Protein AF-A0A967WBL1-F1 (afdb_monomer_lite)

Structure (mmCIF, N/CA/C/O backbone):
data_AF-A0A967WBL1-F1
#
_entry.id   AF-A0A967WBL1-F1
#
loop_
_atom_site.group_PDB
_atom_site.id
_atom_site.type_symbol
_atom_site.label_atom_id
_atom_site.label_alt_id
_atom_site.label_comp_id
_atom_site.label_asym_id
_atom_site.label_entity_id
_atom_site.label_seq_id
_atom_site.pdbx_PDB_ins_code
_atom_site.Cartn_x
_atom_site.Cartn_y
_atom_site.Cartn_z
_atom_site.occupancy
_atom_site.B_iso_or_equiv
_atom_site.auth_seq_id
_atom_site.auth_comp_id
_atom_site.auth_asym_id
_atom_site.auth_atom_id
_atom_site.pdbx_PDB_model_num
ATOM 1 N N . MET A 1 1 ? -13.838 -14.033 3.715 1.00 62.50 1 MET A N 1
ATOM 2 C CA . MET A 1 1 ? -13.826 -12.716 3.030 1.00 62.50 1 MET A CA 1
ATOM 3 C C . MET A 1 1 ? -12.931 -11.755 3.806 1.00 62.50 1 MET A C 1
ATOM 5 O O . MET A 1 1 ? -12.600 -12.078 4.943 1.00 62.50 1 MET A O 1
ATOM 9 N N . LEU A 1 2 ? -12.534 -10.604 3.242 1.00 69.69 2 LEU A N 1
ATOM 10 C CA . LEU A 1 2 ? -11.590 -9.670 3.883 1.00 69.69 2 LEU A CA 1
ATOM 11 C C . LEU A 1 2 ? -12.010 -9.281 5.312 1.00 69.69 2 LEU A C 1
ATOM 13 O O . LEU A 1 2 ? -11.191 -9.324 6.222 1.00 69.69 2 LEU A O 1
ATOM 17 N N . ARG A 1 3 ? -13.308 -9.051 5.544 1.00 72.69 3 ARG A N 1
ATOM 18 C CA . ARG A 1 3 ? -13.910 -8.873 6.881 1.00 72.69 3 ARG A CA 1
ATOM 19 C C . ARG A 1 3 ? -13.539 -9.973 7.881 1.00 72.69 3 ARG A C 1
ATOM 21 O O . ARG A 1 3 ? -13.248 -9.704 9.043 1.00 72.69 3 ARG A O 1
ATOM 28 N N . ASP A 1 4 ? -13.624 -11.228 7.457 1.00 75.75 4 ASP A N 1
ATOM 29 C CA . ASP A 1 4 ? -13.518 -12.369 8.368 1.00 75.75 4 ASP A CA 1
ATOM 30 C C . ASP A 1 4 ? -12.067 -12.613 8.790 1.00 75.75 4 ASP A C 1
ATOM 32 O O . ASP A 1 4 ? -11.828 -13.199 9.845 1.00 75.75 4 ASP A O 1
ATOM 36 N N . HIS A 1 5 ? -11.110 -12.124 8.000 1.00 81.69 5 HIS A N 1
ATOM 37 C CA . HIS A 1 5 ? -9.698 -12.455 8.131 1.00 81.69 5 HIS A CA 1
ATOM 38 C C . HIS A 1 5 ? -8.805 -11.250 8.443 1.00 81.69 5 HIS A C 1
ATOM 40 O O . HIS A 1 5 ? -7.801 -11.415 9.131 1.00 81.69 5 HIS A O 1
ATOM 46 N N . LEU A 1 6 ? -9.161 -10.033 8.033 1.00 85.12 6 LEU A N 1
ATOM 47 C CA . LEU A 1 6 ? -8.369 -8.841 8.328 1.00 85.12 6 LEU A CA 1
ATOM 48 C C . LEU A 1 6 ? -8.616 -8.385 9.770 1.00 85.12 6 LEU A C 1
ATOM 50 O O . LEU A 1 6 ? -9.758 -8.163 10.174 1.00 85.12 6 LEU A O 1
ATOM 54 N N . LYS A 1 7 ? -7.551 -8.258 10.566 1.00 87.62 7 LYS A N 1
ATOM 55 C CA . LYS A 1 7 ? -7.618 -7.872 11.981 1.00 87.62 7 LYS A CA 1
ATOM 56 C C . LYS A 1 7 ? -6.861 -6.570 12.212 1.00 87.62 7 LYS A C 1
ATOM 58 O O . LYS A 1 7 ? -5.639 -6.521 12.100 1.00 87.62 7 LYS A O 1
ATOM 63 N N . TYR A 1 8 ? -7.596 -5.537 12.600 1.00 85.88 8 TYR A N 1
ATOM 64 C CA . TYR A 1 8 ? -7.074 -4.278 13.123 1.00 85.88 8 TYR A CA 1
ATOM 65 C C . TYR A 1 8 ? -8.211 -3.563 13.879 1.00 85.88 8 TYR A C 1
ATOM 67 O O . TYR A 1 8 ? -9.365 -3.688 13.458 1.00 85.88 8 TYR A O 1
ATOM 75 N N . PRO A 1 9 ? -7.958 -2.888 15.015 1.00 79.88 9 PRO A N 1
ATOM 76 C CA . PRO A 1 9 ? -8.979 -2.040 15.633 1.00 79.88 9 PRO A CA 1
ATOM 77 C C . PRO A 1 9 ? -9.296 -0.844 14.719 1.00 79.88 9 PRO A C 1
ATOM 79 O O . PRO A 1 9 ? -8.390 -0.326 14.089 1.00 79.88 9 PRO A O 1
ATOM 82 N N . ASN A 1 10 ? -10.554 -0.392 14.674 1.00 78.31 10 ASN A N 1
ATOM 83 C CA . ASN A 1 10 ? -10.964 0.845 13.981 1.00 78.31 10 ASN A CA 1
ATOM 84 C C . ASN A 1 10 ? -10.660 0.876 12.463 1.00 78.31 10 ASN A C 1
ATOM 86 O O . ASN A 1 10 ? -10.029 1.781 11.927 1.00 78.31 10 ASN A O 1
ATOM 90 N N . LEU A 1 11 ? -11.123 -0.145 11.740 1.00 79.38 11 LEU A N 1
ATOM 91 C CA . LEU A 1 11 ? -11.058 -0.162 10.277 1.00 79.38 11 LEU A CA 1
ATOM 92 C C . LEU A 1 11 ? -12.111 0.767 9.660 1.00 79.38 11 LEU A C 1
ATOM 94 O O . LEU A 1 11 ? -13.301 0.620 9.947 1.00 79.38 11 LEU A O 1
ATOM 98 N N . HIS A 1 12 ? -11.680 1.638 8.747 1.00 79.12 12 HIS A N 1
ATOM 99 C CA . HIS A 1 12 ? -12.557 2.458 7.911 1.00 79.12 12 HIS A CA 1
ATOM 100 C C . HIS A 1 12 ? -12.456 1.967 6.470 1.00 79.12 12 HIS A C 1
ATOM 102 O O . HIS A 1 12 ? -11.373 1.872 5.911 1.00 79.12 12 HIS A O 1
ATOM 108 N N . TYR A 1 13 ? -13.567 1.645 5.826 1.00 78.50 13 TYR A N 1
ATOM 109 C CA . TYR A 1 13 ? -13.525 1.078 4.478 1.00 78.50 13 TYR A CA 1
ATOM 110 C C . TYR A 1 13 ? -13.780 2.166 3.440 1.00 78.50 13 TYR A C 1
ATOM 112 O O . TYR A 1 13 ? -14.683 2.986 3.595 1.00 78.50 13 TYR A O 1
ATOM 120 N N . HIS A 1 14 ? -12.993 2.171 2.369 1.00 78.69 14 HIS A N 1
ATOM 121 C CA . HIS A 1 14 ? -13.195 3.076 1.245 1.00 78.69 14 HIS A CA 1
ATOM 122 C C . HIS A 1 14 ? -13.135 2.287 -0.048 1.00 78.69 14 HIS A C 1
ATOM 124 O O . HIS A 1 14 ? -12.097 1.712 -0.348 1.00 78.69 14 HIS A O 1
ATOM 130 N N . VAL A 1 15 ? -14.216 2.285 -0.820 1.00 76.31 15 VAL A N 1
ATOM 131 C CA . VAL A 1 15 ? -14.292 1.587 -2.103 1.00 76.31 15 VAL A CA 1
ATOM 132 C C . VAL A 1 15 ? -14.392 2.617 -3.223 1.00 76.31 15 VAL A C 1
ATOM 134 O O . VAL A 1 15 ? -15.338 3.405 -3.269 1.00 76.31 15 VAL A O 1
ATOM 137 N N . ALA A 1 16 ? -13.409 2.599 -4.122 1.00 75.06 16 ALA A N 1
ATOM 138 C CA . ALA A 1 16 ? -13.415 3.365 -5.362 1.00 75.06 16 ALA A CA 1
ATOM 139 C C . ALA A 1 16 ? -13.634 2.402 -6.538 1.00 75.06 16 ALA A C 1
ATOM 141 O O . ALA A 1 16 ? -12.885 1.438 -6.692 1.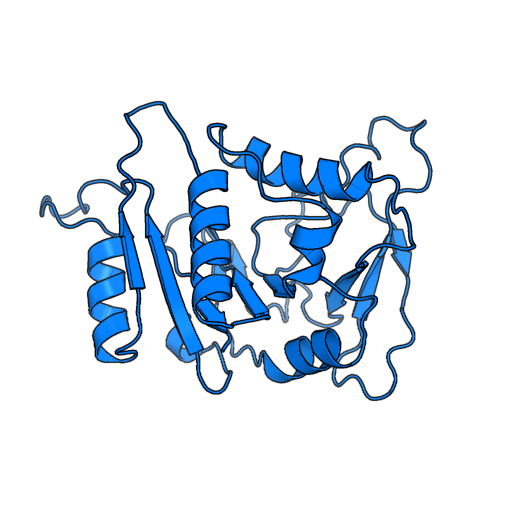00 75.06 16 ALA A O 1
ATOM 142 N N . ASP A 1 17 ? -14.676 2.647 -7.329 1.00 74.19 17 ASP A N 1
ATOM 143 C CA . ASP A 1 17 ? -15.134 1.760 -8.404 1.00 74.19 17 ASP A CA 1
ATOM 144 C C . ASP A 1 17 ? -15.100 2.488 -9.751 1.00 74.19 17 ASP A C 1
ATOM 146 O O . ASP A 1 17 ? -15.718 3.543 -9.894 1.00 74.19 17 ASP A O 1
ATOM 150 N N . ASP A 1 18 ? -14.396 1.913 -10.734 1.00 68.44 18 ASP A N 1
ATOM 151 C CA . ASP A 1 18 ? -14.196 2.492 -12.076 1.00 68.44 18 ASP A CA 1
ATOM 152 C C . ASP A 1 18 ? -15.359 2.218 -13.048 1.00 68.44 18 ASP A C 1
ATOM 154 O O . ASP A 1 18 ? -15.199 2.282 -14.268 1.00 68.44 18 ASP A O 1
ATOM 158 N N . GLY A 1 19 ? -16.527 1.852 -12.516 1.00 61.16 19 GLY A N 1
ATOM 159 C CA . GLY A 1 19 ? -17.694 1.462 -13.300 1.00 61.16 19 GLY A CA 1
ATOM 160 C C . GLY A 1 19 ? -17.667 -0.016 -13.685 1.00 61.16 19 GLY A C 1
ATOM 161 O O . GLY A 1 19 ? -17.756 -0.350 -14.866 1.00 61.16 19 GLY A O 1
ATOM 162 N N . SER A 1 20 ? -17.589 -0.901 -12.687 1.00 60.47 20 SER A N 1
ATOM 163 C CA . SER A 1 20 ? -17.518 -2.373 -12.804 1.00 60.47 20 SER A CA 1
ATOM 164 C C . SER A 1 20 ? -18.686 -3.094 -13.527 1.00 60.47 20 SER A C 1
ATOM 166 O O . SER A 1 20 ? -18.747 -4.319 -13.512 1.00 60.47 20 SER A O 1
ATOM 168 N N . GLY A 1 21 ? -19.554 -2.378 -14.250 1.00 57.03 21 GLY A N 1
ATOM 169 C CA . GLY A 1 21 ? -20.591 -2.933 -15.131 1.00 57.03 21 GLY A CA 1
ATOM 170 C C . GLY A 1 21 ? -21.785 -3.587 -14.420 1.00 57.03 21 GLY A C 1
ATOM 171 O O . GLY A 1 21 ? -21.838 -3.660 -13.192 1.00 57.03 21 GLY A O 1
ATOM 172 N N . GLU A 1 22 ? -22.771 -4.032 -15.214 1.00 52.97 22 GLU A N 1
ATOM 173 C CA . GLU A 1 22 ? -23.937 -4.796 -14.733 1.00 52.97 22 GLU A CA 1
ATOM 174 C C . GLU A 1 22 ? -23.503 -6.160 -14.173 1.00 52.97 22 GLU A C 1
ATOM 176 O O . GLU A 1 22 ? -22.606 -6.808 -14.715 1.00 52.97 22 GLU A O 1
ATOM 181 N N . THR A 1 23 ? -24.162 -6.625 -13.112 1.00 55.78 23 THR A N 1
ATOM 182 C CA . THR A 1 23 ? -23.995 -7.993 -12.611 1.00 55.78 23 THR A CA 1
ATOM 183 C C . THR A 1 23 ? -24.487 -9.028 -13.628 1.00 55.78 23 THR A C 1
ATOM 185 O O . THR A 1 23 ? -25.386 -8.764 -14.427 1.00 55.78 23 THR A O 1
ATOM 188 N N . ASP A 1 24 ? -23.953 -10.254 -13.547 1.00 51.84 24 ASP A N 1
ATOM 189 C CA . ASP A 1 24 ? -24.329 -11.397 -14.405 1.00 51.84 24 ASP A CA 1
ATOM 190 C C . ASP A 1 24 ? -25.843 -11.717 -14.411 1.00 51.84 24 ASP A C 1
ATOM 192 O O . ASP A 1 24 ? -26.330 -12.441 -15.281 1.00 51.84 24 ASP A O 1
ATOM 196 N N . ASP A 1 25 ? -26.602 -11.201 -13.439 1.00 56.50 25 ASP A N 1
ATOM 197 C CA . ASP A 1 25 ? -28.050 -11.383 -13.309 1.00 56.50 25 ASP A CA 1
ATOM 198 C C . ASP A 1 25 ? -28.893 -10.315 -14.036 1.00 56.50 25 ASP A C 1
ATOM 200 O O . ASP A 1 25 ? -30.124 -10.344 -13.953 1.00 56.50 25 ASP A O 1
ATOM 204 N N . GLY A 1 26 ? -28.259 -9.384 -14.759 1.00 49.09 26 GLY A N 1
ATOM 205 C CA . GLY A 1 26 ? -28.940 -8.316 -15.495 1.00 49.09 26 GLY A CA 1
ATOM 206 C C . GLY A 1 26 ? -29.641 -7.298 -14.595 1.00 49.09 26 GLY A C 1
ATOM 207 O O . GLY A 1 26 ? -30.438 -6.487 -15.077 1.00 49.09 26 GLY A O 1
ATOM 208 N N . THR A 1 27 ? -29.386 -7.329 -13.283 1.00 49.16 27 THR A N 1
ATOM 209 C CA . THR A 1 27 ? -29.729 -6.206 -12.421 1.00 49.16 27 THR A CA 1
ATOM 210 C C . THR A 1 27 ? -28.657 -5.142 -12.612 1.00 49.16 27 THR A C 1
ATOM 212 O O . THR A 1 27 ? -27.464 -5.419 -12.610 1.00 49.16 27 THR A O 1
ATOM 215 N N . ASN A 1 28 ? -29.075 -3.899 -12.833 1.00 47.28 28 ASN A N 1
ATOM 216 C CA . ASN A 1 28 ? -28.169 -2.766 -13.021 1.00 47.28 28 ASN A CA 1
ATOM 217 C C . ASN A 1 28 ? -27.586 -2.336 -11.658 1.00 47.28 28 ASN A C 1
ATOM 219 O O . ASN A 1 28 ? -27.789 -1.217 -11.187 1.00 47.28 28 ASN A O 1
ATOM 223 N N . ARG A 1 29 ? -26.998 -3.302 -10.947 1.00 49.72 29 ARG A N 1
ATOM 224 C CA . ARG A 1 29 ? -26.333 -3.155 -9.664 1.00 49.72 29 ARG A CA 1
ATOM 225 C C . ARG A 1 29 ? -24.852 -3.349 -9.927 1.00 49.72 29 ARG A C 1
ATOM 227 O O . ARG A 1 29 ? -24.424 -4.437 -10.282 1.00 49.72 29 ARG A O 1
ATOM 234 N N . TRP A 1 30 ? -24.080 -2.288 -9.758 1.00 60.75 30 TRP A N 1
ATOM 235 C CA . TRP A 1 30 ? -22.627 -2.337 -9.840 1.00 60.75 30 TRP A CA 1
ATOM 236 C C . TRP A 1 30 ? -22.117 -3.393 -8.857 1.00 60.75 30 TRP A C 1
ATOM 238 O O . TRP A 1 30 ? -22.453 -3.334 -7.672 1.00 60.75 30 TRP A O 1
ATOM 248 N N . HIS A 1 31 ? -21.353 -4.380 -9.329 1.00 61.91 31 HIS A N 1
ATOM 249 C CA . HIS A 1 31 ? -20.854 -5.482 -8.501 1.00 61.91 31 HIS A CA 1
ATOM 250 C C . HIS A 1 31 ? -20.167 -4.971 -7.219 1.00 61.91 31 HIS A C 1
ATOM 252 O O . HIS A 1 31 ? -20.461 -5.438 -6.117 1.00 61.91 31 HIS A O 1
ATOM 258 N N . CYS A 1 32 ? -19.349 -3.922 -7.345 1.00 67.19 32 CYS A N 1
ATOM 259 C CA . CYS A 1 32 ? -18.731 -3.229 -6.215 1.00 67.19 32 CYS A CA 1
ATOM 260 C C . CYS A 1 32 ? -19.748 -2.516 -5.305 1.00 67.19 32 CYS A C 1
ATOM 262 O O . CYS A 1 32 ? -19.566 -2.496 -4.092 1.00 67.19 32 CYS A O 1
ATOM 264 N N . GLY A 1 33 ? -20.834 -1.966 -5.854 1.00 65.00 33 GLY A N 1
ATOM 265 C CA . GLY A 1 33 ? -21.910 -1.329 -5.088 1.00 65.00 33 GLY A CA 1
ATOM 266 C C . GLY A 1 33 ? -22.689 -2.311 -4.205 1.00 65.00 33 GLY A C 1
ATOM 267 O O . GLY A 1 33 ? -22.947 -2.013 -3.042 1.00 65.00 33 GLY A O 1
ATOM 268 N N . VAL A 1 34 ? -22.991 -3.515 -4.707 1.00 63.50 34 VAL A N 1
ATOM 269 C CA . VAL A 1 34 ? -23.624 -4.583 -3.902 1.00 63.50 34 VAL A CA 1
ATOM 270 C C . VAL A 1 34 ? -22.709 -5.010 -2.757 1.00 63.50 34 VAL A C 1
ATOM 272 O O . VAL A 1 34 ? -23.149 -5.114 -1.613 1.00 63.50 34 VAL A O 1
ATOM 275 N N . LEU A 1 35 ? -21.420 -5.200 -3.046 1.00 65.94 35 LEU A N 1
ATOM 276 C CA . LEU A 1 35 ? -20.422 -5.547 -2.035 1.00 65.94 35 LEU A CA 1
ATOM 277 C C . LEU A 1 35 ? -20.289 -4.454 -0.970 1.00 65.94 35 LEU A C 1
ATOM 279 O O . LEU A 1 35 ? -20.210 -4.751 0.219 1.00 65.94 35 LEU A O 1
ATOM 283 N N . VAL A 1 36 ? -20.323 -3.184 -1.371 1.00 72.75 36 VAL A N 1
ATOM 284 C CA . VAL A 1 36 ? -20.326 -2.044 -0.447 1.00 72.75 36 VAL A CA 1
ATOM 285 C C . VAL A 1 36 ? -21.540 -2.068 0.470 1.00 72.75 36 VAL A C 1
ATOM 287 O O . VAL A 1 36 ? -21.373 -1.883 1.673 1.00 72.75 36 VAL A O 1
ATOM 290 N N . GLU A 1 37 ? -22.744 -2.304 -0.058 1.00 72.69 37 GLU A N 1
ATOM 291 C CA . GLU A 1 37 ? -23.962 -2.399 0.756 1.00 72.69 37 GLU A CA 1
ATOM 292 C C . GLU A 1 37 ? -23.864 -3.533 1.782 1.00 72.69 37 GLU A C 1
ATOM 294 O O . GLU A 1 37 ? -24.242 -3.356 2.942 1.00 72.69 37 GLU A O 1
ATOM 299 N N . GLU A 1 38 ? -23.310 -4.681 1.389 1.00 71.06 38 GLU A N 1
ATOM 300 C CA . GLU A 1 38 ? -23.070 -5.803 2.297 1.00 71.06 38 GLU A CA 1
ATOM 301 C C . GLU A 1 38 ? -22.041 -5.460 3.380 1.00 71.06 38 GLU A C 1
ATOM 303 O O . GLU A 1 38 ? -22.259 -5.776 4.549 1.00 71.06 38 GLU A O 1
ATOM 308 N N . ILE A 1 39 ? -20.943 -4.780 3.036 1.00 71.75 39 ILE A N 1
ATOM 309 C CA . ILE A 1 39 ? -19.920 -4.358 4.006 1.00 71.75 39 ILE A CA 1
ATOM 310 C C . ILE A 1 39 ? -20.489 -3.290 4.951 1.00 71.75 39 ILE A C 1
ATOM 312 O O . ILE A 1 39 ? -20.249 -3.356 6.159 1.00 71.75 39 ILE A O 1
ATOM 316 N N . ALA A 1 40 ? -21.294 -2.354 4.441 1.00 76.56 40 ALA A N 1
ATOM 317 C CA . ALA A 1 40 ? -21.900 -1.271 5.215 1.00 76.56 40 ALA A CA 1
ATOM 318 C C . ALA A 1 40 ? -22.828 -1.772 6.336 1.00 76.56 40 ALA A C 1
ATOM 320 O O . ALA A 1 40 ? -22.969 -1.101 7.359 1.00 76.56 40 ALA A O 1
ATOM 321 N N . GLN A 1 41 ? -23.403 -2.976 6.206 1.00 75.94 41 GLN A N 1
ATOM 322 C CA . GLN A 1 41 ? -24.172 -3.618 7.287 1.00 75.94 41 GLN A CA 1
ATOM 323 C C . GLN A 1 41 ? -23.328 -3.906 8.538 1.00 75.94 41 GLN A C 1
ATOM 325 O O . GLN A 1 41 ? -23.870 -3.994 9.640 1.00 75.94 41 GLN A O 1
ATOM 330 N N . PHE A 1 42 ? -22.014 -4.067 8.378 1.00 71.06 42 PHE A N 1
ATOM 331 C CA . PHE A 1 42 ? -21.083 -4.419 9.454 1.00 71.06 42 PHE A CA 1
ATOM 332 C C . PHE A 1 42 ? -20.131 -3.274 9.804 1.00 71.06 42 PHE A C 1
ATOM 334 O O . PHE A 1 42 ? -19.650 -3.203 10.934 1.00 71.06 42 PHE A O 1
ATOM 341 N N . TYR A 1 43 ? -19.889 -2.374 8.852 1.00 72.38 43 TYR A N 1
ATOM 342 C CA . TYR A 1 43 ? -18.996 -1.233 8.983 1.00 72.38 43 TYR A CA 1
ATOM 343 C C . TYR A 1 43 ? -19.743 0.036 8.562 1.00 72.38 43 TYR A C 1
ATOM 345 O O . TYR A 1 43 ? -19.735 0.391 7.384 1.00 72.38 43 TYR A O 1
ATOM 353 N N . PRO A 1 44 ? -20.389 0.745 9.503 1.00 66.12 44 PRO A N 1
ATOM 354 C CA . PRO A 1 44 ? -21.211 1.914 9.180 1.00 66.12 44 PRO A CA 1
ATOM 355 C C . PRO A 1 44 ? -20.415 3.080 8.569 1.00 66.12 44 PRO A C 1
ATOM 357 O O . PRO A 1 44 ? -21.010 4.026 8.065 1.00 66.12 44 PRO A O 1
ATOM 360 N N . GLU A 1 45 ? -19.084 3.011 8.595 1.00 71.12 45 GLU A N 1
ATOM 361 C CA . GLU A 1 45 ? -18.172 4.029 8.071 1.00 71.12 45 GLU A CA 1
ATOM 362 C C . GLU A 1 45 ? -17.595 3.686 6.687 1.00 71.12 45 GLU A C 1
ATOM 364 O O . GLU A 1 45 ? -16.591 4.261 6.266 1.00 71.12 45 GLU A O 1
ATOM 369 N N . VAL A 1 46 ? -18.207 2.742 5.963 1.00 74.81 46 VAL A N 1
ATOM 370 C CA . VAL A 1 46 ? -17.847 2.487 4.562 1.00 74.81 46 VAL A CA 1
ATOM 371 C C . VAL A 1 46 ? -18.175 3.716 3.721 1.00 74.81 46 VAL A C 1
ATOM 373 O O . VAL A 1 46 ? -19.312 4.185 3.684 1.00 74.81 46 VAL A O 1
ATOM 376 N N . THR A 1 47 ? -17.181 4.206 2.991 1.00 75.38 47 THR A N 1
ATOM 377 C CA . THR A 1 47 ? -17.344 5.241 1.970 1.00 75.38 47 THR A CA 1
ATOM 378 C C . THR A 1 47 ? -17.235 4.616 0.585 1.00 75.38 47 THR A C 1
ATOM 380 O O . THR A 1 47 ? -16.338 3.817 0.326 1.00 75.38 47 THR A O 1
ATOM 383 N N . TYR A 1 48 ? -18.157 4.968 -0.311 1.00 76.62 48 TYR A N 1
ATOM 384 C CA . TYR A 1 48 ? -18.163 4.505 -1.697 1.00 76.62 48 TYR A CA 1
ATOM 385 C C . TYR A 1 48 ? -18.113 5.683 -2.654 1.00 76.62 48 TYR A C 1
ATOM 387 O O . TYR A 1 48 ? -18.843 6.663 -2.492 1.00 76.62 48 TYR A O 1
ATOM 395 N N . HIS A 1 49 ? -17.250 5.571 -3.657 1.00 71.81 49 HIS A N 1
ATOM 396 C CA . HIS A 1 49 ? -17.134 6.540 -4.730 1.00 71.81 49 HIS A CA 1
ATOM 397 C C . HIS A 1 49 ? -17.121 5.830 -6.077 1.00 71.81 49 HIS A C 1
ATOM 399 O O . HIS A 1 49 ? -16.131 5.210 -6.458 1.00 71.81 49 HIS A O 1
ATOM 405 N N . GLU A 1 50 ? -18.201 6.009 -6.825 1.00 71.19 50 GLU A N 1
ATOM 406 C CA . GLU A 1 50 ? -18.270 5.628 -8.229 1.00 71.19 50 GLU A CA 1
ATOM 407 C C . GLU A 1 50 ? -17.536 6.668 -9.088 1.00 71.19 50 GLU A C 1
ATOM 409 O O . GLU A 1 50 ? -17.702 7.885 -8.911 1.00 71.19 50 GLU A O 1
ATOM 414 N N . MET A 1 51 ? -16.707 6.195 -10.013 1.00 69.75 51 MET A N 1
ATOM 415 C CA . MET A 1 51 ? -16.066 6.997 -11.047 1.00 69.75 51 MET A CA 1
ATOM 416 C C . MET A 1 51 ? -16.347 6.340 -12.396 1.00 69.75 51 MET A C 1
ATOM 418 O O . MET A 1 51 ? -15.629 5.431 -12.793 1.00 69.75 51 MET A O 1
ATOM 422 N N . PRO A 1 52 ? -17.405 6.760 -13.109 1.00 66.62 52 PRO A N 1
ATOM 423 C CA . PRO A 1 52 ? -17.732 6.159 -14.389 1.00 66.62 52 PRO A CA 1
ATOM 424 C C . PRO A 1 52 ? -16.654 6.524 -15.413 1.00 66.62 52 PRO A C 1
ATOM 426 O O . PRO A 1 52 ? -16.653 7.624 -15.978 1.00 66.62 52 PRO A O 1
ATOM 429 N N . THR A 1 53 ? -15.736 5.595 -15.663 1.00 67.44 53 THR A N 1
ATOM 430 C CA . THR A 1 53 ? -14.741 5.736 -16.719 1.00 67.44 53 THR A CA 1
ATOM 431 C C . THR A 1 53 ? -15.357 5.306 -18.052 1.00 67.44 53 THR A C 1
ATOM 433 O O . THR A 1 53 ? -15.937 4.224 -18.157 1.00 67.44 53 THR A O 1
ATOM 436 N N . PRO A 1 54 ? -15.293 6.149 -19.105 1.00 71.38 54 PRO A N 1
ATOM 437 C CA . PRO A 1 54 ? -15.860 5.799 -20.401 1.00 71.38 54 PRO A CA 1
ATOM 438 C C . PRO A 1 54 ? -15.278 4.487 -20.949 1.00 71.38 54 PRO A C 1
ATOM 440 O O . PRO A 1 54 ? -14.078 4.255 -20.785 1.00 71.38 54 PRO A O 1
ATOM 443 N N . PRO A 1 55 ? -16.062 3.681 -21.691 1.00 67.56 55 PRO A N 1
ATOM 444 C CA . PRO A 1 55 ? -15.559 2.459 -22.308 1.00 67.56 55 PRO A CA 1
ATOM 445 C C . PRO A 1 55 ? -14.260 2.692 -23.095 1.00 67.56 55 PRO A C 1
ATOM 447 O O . PRO A 1 55 ? -14.175 3.605 -23.921 1.00 67.56 55 PRO A O 1
ATOM 450 N N . GLY A 1 56 ? -13.243 1.867 -22.834 1.00 67.25 56 GLY A N 1
ATOM 451 C CA . GLY A 1 56 ? -11.922 1.972 -23.467 1.00 67.25 56 GLY A CA 1
ATOM 452 C C . GLY A 1 56 ? -10.980 3.011 -22.844 1.00 67.25 56 GLY A C 1
ATOM 453 O O . GLY A 1 56 ? -9.893 3.235 -23.379 1.00 67.25 56 GLY A O 1
ATOM 454 N N . ARG A 1 57 ? -11.372 3.643 -21.734 1.00 72.12 57 ARG A N 1
ATOM 455 C CA . ARG A 1 57 ? -10.481 4.404 -20.850 1.00 72.12 57 ARG A CA 1
ATOM 456 C C . ARG A 1 57 ? -10.244 3.621 -19.558 1.00 72.12 57 ARG A C 1
ATOM 458 O O . ARG A 1 57 ? -10.981 2.690 -19.260 1.00 72.12 57 ARG A O 1
ATOM 465 N N . PHE A 1 58 ? -9.200 4.000 -18.829 1.00 76.31 58 PHE A N 1
ATOM 466 C CA . PHE A 1 58 ? -8.806 3.386 -17.564 1.00 76.31 58 PHE A CA 1
ATOM 467 C C . PHE A 1 58 ? -8.339 4.488 -16.614 1.00 76.31 58 PHE A C 1
ATOM 469 O O . PHE A 1 58 ? -7.610 5.382 -17.058 1.00 76.31 58 PHE A O 1
ATOM 476 N N . ASP A 1 59 ? -8.726 4.425 -15.339 1.00 82.81 59 ASP A N 1
ATOM 477 C CA . ASP A 1 59 ? -8.203 5.342 -14.320 1.00 82.81 59 ASP A CA 1
ATOM 478 C C . ASP A 1 59 ? -7.953 4.670 -12.960 1.00 82.81 59 ASP A C 1
ATOM 480 O O . ASP A 1 59 ? -8.248 5.195 -11.886 1.00 82.81 59 ASP A O 1
ATOM 484 N N . THR A 1 60 ? -7.339 3.486 -12.996 1.00 82.62 60 THR A N 1
ATOM 485 C CA . THR A 1 60 ? -6.914 2.748 -11.798 1.00 82.62 60 THR A CA 1
ATOM 486 C C . THR A 1 60 ? -6.081 3.600 -10.840 1.00 82.62 60 THR A C 1
ATOM 488 O O . THR A 1 60 ? -6.336 3.601 -9.636 1.00 82.62 60 THR A O 1
ATOM 491 N N . GLY A 1 61 ? -5.100 4.345 -11.359 1.00 87.38 61 GLY A N 1
ATOM 492 C CA . GLY A 1 61 ? -4.280 5.227 -10.531 1.00 87.38 61 GLY A CA 1
ATOM 493 C C . GLY A 1 61 ? -5.104 6.328 -9.865 1.00 87.38 61 GLY A C 1
ATOM 494 O O . GLY A 1 61 ? -4.926 6.574 -8.673 1.00 87.38 61 GLY A O 1
ATOM 495 N N . GLY A 1 62 ? -6.056 6.934 -10.586 1.00 88.00 62 GLY A N 1
ATOM 496 C CA . GLY A 1 62 ? -6.984 7.918 -10.029 1.00 88.00 62 GLY A CA 1
ATOM 497 C C . GLY A 1 62 ? -7.857 7.341 -8.915 1.00 88.00 62 GLY A C 1
ATOM 498 O O . GLY A 1 62 ? -7.999 7.976 -7.866 1.00 88.00 62 GLY A O 1
ATOM 499 N N . ASN A 1 63 ? -8.365 6.116 -9.085 1.00 83.12 63 ASN A N 1
ATOM 500 C CA . ASN A 1 63 ? -9.130 5.400 -8.057 1.00 83.12 63 ASN A CA 1
ATOM 501 C C . ASN A 1 63 ? -8.318 5.183 -6.775 1.00 83.12 63 ASN A C 1
ATOM 503 O O . ASN A 1 63 ? -8.762 5.567 -5.689 1.00 83.12 63 ASN A O 1
ATOM 507 N N . ILE A 1 64 ? -7.102 4.647 -6.899 1.00 86.50 64 ILE A N 1
ATOM 508 C CA . ILE A 1 64 ? -6.214 4.408 -5.752 1.00 86.50 64 ILE A CA 1
ATOM 509 C C . ILE A 1 64 ? -5.864 5.732 -5.062 1.00 86.50 64 ILE A C 1
ATOM 511 O O . ILE A 1 64 ? -6.004 5.866 -3.846 1.00 86.50 64 ILE A O 1
ATOM 515 N N . ASN A 1 65 ? -5.479 6.754 -5.831 1.00 90.50 65 ASN A N 1
ATOM 516 C CA . ASN A 1 65 ? -5.132 8.066 -5.288 1.00 90.50 65 ASN A CA 1
ATOM 517 C C . ASN A 1 65 ? -6.302 8.723 -4.556 1.00 90.50 65 ASN A C 1
ATOM 519 O O . ASN A 1 65 ? -6.099 9.410 -3.556 1.00 90.50 65 ASN A O 1
ATOM 523 N N . LYS A 1 66 ? -7.533 8.540 -5.040 1.00 86.44 66 LYS A N 1
ATOM 524 C CA . LYS A 1 66 ? -8.733 9.057 -4.381 1.00 86.44 66 LYS A CA 1
ATOM 525 C C . LYS A 1 66 ? -8.977 8.365 -3.045 1.00 86.44 66 LYS A C 1
ATOM 527 O O . LYS A 1 66 ? -9.244 9.066 -2.072 1.00 86.44 66 LYS A O 1
ATOM 532 N N . ALA A 1 67 ? -8.799 7.045 -2.977 1.00 83.25 67 ALA A N 1
ATOM 533 C CA . ALA A 1 67 ? -8.882 6.299 -1.724 1.00 83.25 67 ALA A CA 1
ATOM 534 C C . ALA A 1 67 ? -7.831 6.768 -0.707 1.00 83.25 67 ALA A C 1
ATOM 536 O O . ALA A 1 67 ? -8.161 7.034 0.449 1.00 83.25 67 ALA A O 1
ATOM 537 N N . ILE A 1 68 ? -6.587 6.974 -1.151 1.00 88.44 68 ILE A N 1
ATOM 538 C CA . ILE A 1 68 ? -5.508 7.508 -0.307 1.00 88.44 68 ILE A CA 1
ATOM 539 C C . ILE A 1 68 ? -5.861 8.912 0.201 1.00 88.44 68 ILE A C 1
ATOM 541 O O . ILE A 1 68 ? -5.783 9.176 1.400 1.00 88.44 68 ILE A O 1
ATOM 545 N N . ARG A 1 69 ? -6.295 9.814 -0.689 1.00 89.44 69 ARG A N 1
ATOM 546 C CA . ARG A 1 69 ? -6.689 11.187 -0.323 1.00 89.44 69 ARG A CA 1
ATOM 547 C C . ARG A 1 69 ? -7.880 11.198 0.640 1.00 89.44 69 ARG A C 1
ATOM 549 O O . ARG A 1 69 ? -7.916 12.033 1.538 1.00 89.44 69 ARG A O 1
ATOM 556 N N . ALA A 1 70 ? -8.836 10.284 0.478 1.00 83.56 70 ALA A N 1
ATOM 557 C CA . ALA A 1 70 ? -9.972 10.144 1.384 1.00 83.56 70 ALA A CA 1
ATOM 558 C C . ALA A 1 70 ? -9.529 9.672 2.778 1.00 83.56 70 ALA A C 1
ATOM 560 O O . ALA A 1 70 ? -9.936 10.265 3.775 1.00 83.56 70 ALA A O 1
ATOM 561 N N . ALA A 1 71 ? -8.640 8.675 2.855 1.00 83.06 71 ALA A N 1
ATOM 562 C CA . ALA A 1 71 ? -8.048 8.240 4.119 1.00 83.06 71 ALA A CA 1
ATOM 563 C C . ALA A 1 71 ? -7.314 9.401 4.819 1.00 83.06 71 ALA A C 1
ATOM 565 O O . ALA A 1 71 ? -7.567 9.687 5.988 1.00 83.06 71 ALA A O 1
ATOM 566 N N . GLN A 1 72 ? -6.485 10.143 4.079 1.00 88.12 72 GLN A N 1
ATOM 567 C CA . GLN A 1 72 ? -5.773 11.318 4.594 1.00 88.12 72 GLN A CA 1
ATOM 568 C C . GLN A 1 72 ? -6.721 12.415 5.094 1.00 88.12 72 GLN A C 1
ATOM 570 O O . GLN A 1 72 ? -6.492 12.993 6.155 1.00 88.12 72 GLN A O 1
ATOM 575 N N . ALA A 1 73 ? -7.800 12.700 4.359 1.00 86.50 73 ALA A N 1
ATOM 576 C CA . ALA A 1 73 ? -8.799 13.693 4.756 1.00 86.50 73 ALA A CA 1
ATOM 577 C C . ALA A 1 73 ? -9.524 13.316 6.060 1.00 86.50 73 ALA A C 1
ATOM 579 O O . ALA A 1 73 ? -9.931 14.203 6.809 1.00 86.50 73 ALA A O 1
ATOM 580 N N . ASN A 1 74 ? -9.622 12.018 6.357 1.00 82.00 74 ASN A N 1
ATOM 581 C CA . ASN A 1 74 ? -10.145 11.489 7.618 1.00 82.00 74 ASN A CA 1
ATOM 582 C C . ASN A 1 74 ? -9.087 11.420 8.736 1.00 82.00 74 ASN A C 1
ATOM 584 O O . ASN A 1 74 ? -9.356 10.879 9.804 1.00 82.00 74 ASN A O 1
ATOM 588 N N . GLY A 1 75 ? -7.883 11.959 8.517 1.00 86.62 75 GLY A N 1
ATOM 589 C CA . GLY A 1 75 ? -6.801 11.963 9.504 1.00 86.62 75 GLY A CA 1
ATOM 590 C C . GLY A 1 75 ? -6.055 10.633 9.631 1.00 86.62 75 GLY A C 1
ATOM 591 O O . GLY A 1 75 ? -5.271 10.469 10.564 1.00 86.62 75 GLY A O 1
ATOM 592 N N . CYS A 1 76 ? -6.269 9.690 8.709 1.00 88.81 76 CYS A N 1
ATOM 593 C CA . CYS A 1 76 ? -5.554 8.419 8.695 1.00 88.81 76 CYS A CA 1
ATOM 594 C C . CYS A 1 76 ? -4.143 8.613 8.121 1.00 88.81 76 CYS A C 1
ATOM 596 O O . CYS A 1 76 ? -3.974 9.100 7.001 1.00 88.81 76 CYS A O 1
ATOM 598 N N . ASN A 1 77 ? -3.126 8.167 8.861 1.00 92.62 77 ASN A N 1
ATOM 599 C CA . ASN A 1 77 ? -1.741 8.120 8.375 1.00 92.62 77 ASN A CA 1
ATOM 600 C C . ASN A 1 77 ? -1.390 6.784 7.712 1.00 92.62 77 ASN A C 1
ATOM 602 O O . ASN A 1 77 ? -0.345 6.677 7.070 1.00 92.62 77 ASN A O 1
ATOM 606 N N . HIS A 1 78 ? -2.264 5.787 7.851 1.00 93.38 78 HIS A N 1
ATOM 607 C CA . HIS A 1 78 ? -2.078 4.435 7.354 1.00 93.38 78 HIS A CA 1
ATOM 608 C C . HIS A 1 78 ? -3.225 4.046 6.430 1.00 93.38 78 HIS A C 1
ATOM 610 O O . HIS A 1 78 ? -4.383 4.398 6.646 1.00 93.38 78 HIS A O 1
ATOM 616 N N . TYR A 1 79 ? -2.913 3.283 5.397 1.00 91.12 79 TYR A N 1
ATOM 617 C CA . TYR A 1 79 ? -3.918 2.698 4.522 1.00 91.12 79 TYR A CA 1
ATOM 618 C C . TYR A 1 79 ? -3.451 1.319 4.092 1.00 91.12 79 TYR A C 1
ATOM 620 O O . TYR A 1 79 ? -2.255 1.071 3.908 1.00 91.12 79 TYR A O 1
ATOM 628 N N . PHE A 1 80 ? -4.416 0.419 3.973 1.00 90.50 80 PHE A N 1
ATOM 629 C CA . PHE A 1 80 ? -4.218 -0.906 3.437 1.00 90.50 80 PHE A CA 1
ATOM 630 C C . PHE A 1 80 ? -4.918 -0.975 2.073 1.00 90.50 80 PHE A C 1
ATOM 632 O O . PHE A 1 80 ? -6.107 -0.684 1.929 1.00 90.50 80 PHE A O 1
ATOM 639 N N . LEU A 1 81 ? -4.158 -1.321 1.043 1.00 87.19 81 LEU A N 1
ATOM 640 C CA . LEU A 1 81 ? -4.709 -1.551 -0.281 1.00 87.19 81 LEU A CA 1
ATOM 641 C C . LEU A 1 81 ? -4.834 -3.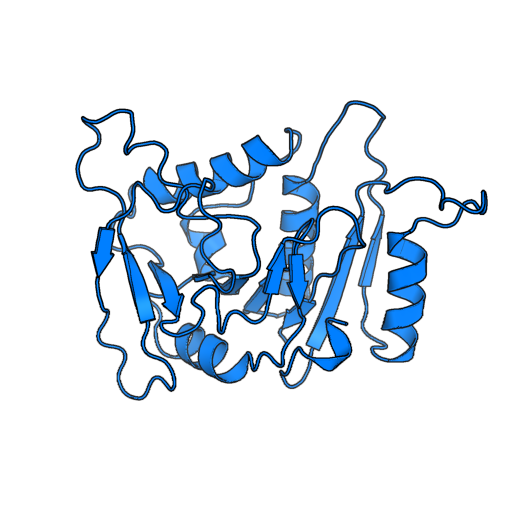056 -0.481 1.00 87.19 81 LEU A C 1
ATOM 643 O O . LEU A 1 81 ? -3.862 -3.781 -0.285 1.00 87.19 81 LEU A O 1
ATOM 647 N N . ASP A 1 82 ? -6.014 -3.496 -0.893 1.00 79.12 82 ASP A N 1
ATOM 648 C CA . ASP A 1 82 ? -6.223 -4.786 -1.536 1.00 79.12 82 ASP A CA 1
ATOM 649 C C . ASP A 1 82 ? -6.759 -4.462 -2.931 1.00 79.12 82 ASP A C 1
ATOM 651 O O . ASP A 1 82 ? -7.662 -3.647 -3.086 1.00 79.12 82 ASP A O 1
ATOM 655 N N . PHE A 1 83 ? -6.076 -4.946 -3.957 1.00 73.94 83 PHE A N 1
ATOM 656 C CA . PHE A 1 83 ? -6.329 -4.581 -5.348 1.00 73.94 83 PHE A CA 1
ATOM 657 C C . PHE A 1 83 ? -6.497 -5.861 -6.157 1.00 73.94 83 PHE A C 1
ATOM 659 O O . PHE A 1 83 ? -6.043 -6.917 -5.730 1.00 73.94 83 PHE A O 1
ATOM 666 N N . ASP A 1 84 ? -7.166 -5.721 -7.296 1.00 63.44 84 ASP A N 1
ATOM 667 C CA . ASP A 1 84 ? -7.635 -6.739 -8.238 1.00 63.44 84 ASP A CA 1
ATOM 668 C C . ASP A 1 84 ? -6.982 -8.140 -8.187 1.00 63.44 84 ASP A C 1
ATOM 670 O O . ASP A 1 84 ? -5.764 -8.284 -8.104 1.00 63.44 84 ASP A O 1
ATOM 674 N N . ASP A 1 85 ? -7.820 -9.175 -8.294 1.00 66.12 85 ASP A N 1
ATOM 675 C CA . ASP A 1 85 ? -7.467 -10.599 -8.289 1.00 66.12 85 ASP A CA 1
ATOM 676 C C . ASP A 1 85 ? -6.710 -11.111 -7.049 1.00 66.12 85 ASP A C 1
ATOM 678 O O . ASP A 1 85 ? -6.163 -12.209 -7.079 1.00 66.12 85 ASP A O 1
ATOM 682 N N . TRP A 1 86 ? -6.709 -10.400 -5.918 1.00 71.88 86 TRP A N 1
ATOM 683 C CA . TRP A 1 86 ? -6.228 -10.936 -4.638 1.00 71.88 86 TRP A CA 1
ATOM 684 C C . TRP A 1 86 ? -7.377 -11.132 -3.659 1.00 71.88 86 TRP A C 1
ATOM 686 O O . TRP A 1 86 ? -8.282 -10.311 -3.544 1.00 71.88 86 TRP A O 1
ATOM 696 N N . ALA A 1 87 ? -7.351 -12.245 -2.930 1.00 75.31 87 ALA A N 1
ATOM 697 C CA . ALA A 1 87 ? -8.300 -12.460 -1.849 1.00 75.31 87 ALA A CA 1
ATOM 698 C C . ALA A 1 87 ? -7.612 -12.980 -0.597 1.00 75.31 87 ALA A C 1
ATOM 700 O O . ALA A 1 87 ? -6.773 -13.879 -0.638 1.00 75.31 87 ALA A O 1
ATOM 701 N N . LEU A 1 88 ? -8.011 -12.404 0.534 1.00 78.19 88 LEU A N 1
ATOM 702 C CA . LEU A 1 88 ? -7.553 -12.784 1.859 1.00 78.19 88 LEU A CA 1
ATOM 703 C C . LEU A 1 88 ? -8.270 -14.066 2.326 1.00 78.19 88 LEU A C 1
ATOM 705 O O . LEU A 1 88 ? -9.461 -14.038 2.653 1.00 78.19 88 LEU A O 1
ATOM 709 N N . PHE A 1 89 ? -7.541 -15.183 2.380 1.00 77.38 89 PHE A N 1
ATOM 710 C CA . PHE A 1 89 ? -8.051 -16.509 2.774 1.00 77.38 89 PHE A CA 1
ATOM 711 C C . PHE A 1 89 ? -7.621 -16.957 4.170 1.00 77.38 89 PHE A C 1
ATOM 713 O O . PHE A 1 89 ? -8.077 -17.994 4.656 1.00 77.38 89 PHE A O 1
ATOM 720 N N . ARG A 1 90 ? -6.718 -16.215 4.814 1.00 79.94 90 ARG A N 1
ATOM 721 C CA . ARG A 1 90 ? -6.244 -16.497 6.172 1.00 79.94 90 ARG A CA 1
ATOM 722 C C . ARG A 1 90 ? -6.188 -15.225 6.984 1.00 79.94 90 ARG A C 1
ATOM 724 O O . ARG A 1 90 ? -5.996 -14.147 6.430 1.00 79.94 90 ARG A O 1
ATOM 731 N N . ASP A 1 91 ? -6.302 -15.382 8.297 1.00 86.56 91 ASP A N 1
ATOM 732 C CA . ASP A 1 91 ? -6.239 -14.260 9.221 1.00 86.56 91 ASP A CA 1
ATOM 733 C C . ASP A 1 91 ? -4.932 -13.477 9.055 1.00 86.56 91 ASP A C 1
ATOM 735 O O . ASP A 1 91 ? -3.836 -14.032 9.152 1.00 86.56 91 ASP A O 1
ATOM 739 N N . LEU A 1 92 ? -5.075 -12.173 8.840 1.00 85.94 92 LEU A N 1
ATOM 740 C CA . LEU A 1 92 ? -3.987 -11.217 8.740 1.00 85.94 92 LEU A CA 1
ATOM 741 C C . LEU A 1 92 ? -4.177 -10.140 9.800 1.00 85.94 92 LEU A C 1
ATOM 743 O O . LEU A 1 92 ? -5.117 -9.350 9.750 1.00 85.94 92 LEU A O 1
ATOM 747 N N . ASP A 1 93 ? -3.262 -10.115 10.760 1.00 87.94 93 ASP A N 1
ATOM 748 C CA . ASP A 1 93 ? -3.194 -9.098 11.801 1.00 87.94 93 ASP A CA 1
ATOM 749 C C . ASP A 1 93 ? -2.313 -7.940 11.337 1.00 87.94 93 ASP A C 1
ATOM 751 O O . ASP A 1 93 ? -1.111 -8.119 11.158 1.00 87.94 93 ASP A O 1
ATOM 755 N N . LEU A 1 94 ? -2.903 -6.756 11.147 1.00 89.56 94 LEU A N 1
ATOM 756 C CA . LEU A 1 94 ? -2.180 -5.577 10.666 1.00 89.56 94 LEU A CA 1
ATOM 757 C C . LEU A 1 94 ? -1.403 -4.849 11.765 1.00 89.56 94 LEU A C 1
ATOM 759 O O . LEU A 1 94 ? -0.490 -4.089 11.443 1.00 89.56 94 LEU A O 1
ATOM 763 N N . ARG A 1 95 ? -1.709 -5.088 13.050 1.00 91.19 95 ARG A N 1
ATOM 764 C CA . ARG A 1 95 ? -1.064 -4.382 14.176 1.00 91.19 95 ARG A CA 1
ATOM 765 C C . ARG A 1 95 ? 0.464 -4.418 14.105 1.00 91.19 95 ARG A C 1
ATOM 767 O O . ARG A 1 95 ? 1.067 -3.357 14.176 1.00 91.19 95 ARG A O 1
ATOM 774 N N . PRO A 1 96 ? 1.116 -5.567 13.849 1.00 89.62 96 PRO A N 1
ATOM 775 C CA . PRO A 1 96 ? 2.573 -5.615 13.811 1.00 89.62 96 PRO A CA 1
ATOM 776 C C . PRO A 1 96 ? 3.189 -4.882 12.616 1.00 89.62 96 PRO A C 1
ATOM 778 O O . PRO A 1 96 ? 4.381 -4.584 12.632 1.00 89.62 96 PRO A O 1
ATOM 781 N N . HIS A 1 97 ? 2.414 -4.657 11.556 1.00 91.75 97 HIS A N 1
ATOM 782 C CA . HIS A 1 97 ? 2.850 -3.912 10.380 1.00 91.75 97 HIS A CA 1
ATOM 783 C C . HIS A 1 97 ? 2.696 -2.407 10.613 1.00 91.75 97 HIS A C 1
ATOM 785 O O . HIS A 1 97 ? 3.615 -1.653 10.303 1.00 91.75 97 HIS A O 1
ATOM 791 N N . VAL A 1 98 ? 1.591 -1.988 11.239 1.00 93.06 98 VAL A N 1
ATOM 792 C CA . VAL A 1 98 ? 1.408 -0.607 11.710 1.00 93.06 98 VAL A CA 1
ATOM 793 C C . VAL A 1 98 ? 2.469 -0.243 12.743 1.00 93.06 98 VAL A C 1
ATOM 795 O O . VAL A 1 98 ? 3.143 0.762 12.568 1.00 93.06 98 VAL A O 1
ATOM 798 N N . ASP A 1 99 ? 2.726 -1.107 13.731 1.00 91.81 99 ASP A N 1
ATOM 799 C CA . ASP A 1 99 ? 3.779 -0.889 14.730 1.00 91.81 99 ASP A CA 1
ATOM 800 C C . ASP A 1 99 ? 5.139 -0.629 14.062 1.00 91.81 99 ASP A C 1
ATOM 802 O O . ASP A 1 99 ? 5.915 0.212 14.516 1.00 91.81 99 ASP A O 1
ATOM 806 N N . VAL A 1 100 ? 5.446 -1.331 12.964 1.00 93.00 100 VAL A N 1
ATOM 807 C CA . VAL A 1 100 ? 6.680 -1.091 12.208 1.00 93.00 100 VAL A CA 1
ATOM 808 C C . VAL A 1 100 ? 6.639 0.255 11.482 1.00 93.00 100 VAL A C 1
ATOM 810 O O . VAL A 1 100 ? 7.617 0.996 11.530 1.00 93.00 100 VAL A O 1
ATOM 813 N N . LEU A 1 101 ? 5.529 0.602 10.835 1.00 94.50 101 LEU A N 1
ATOM 814 C CA . LEU A 1 101 ? 5.380 1.898 10.168 1.00 94.50 101 LEU A CA 1
ATOM 815 C C . LEU A 1 101 ? 5.476 3.069 11.162 1.00 94.50 101 LEU A C 1
ATOM 817 O O . LEU A 1 101 ? 6.113 4.076 10.854 1.00 94.50 101 LEU A O 1
ATOM 821 N N . ASP A 1 102 ? 4.939 2.933 12.370 1.00 94.06 102 ASP A N 1
ATOM 822 C CA . ASP A 1 102 ? 4.986 3.974 13.400 1.00 94.06 102 ASP A CA 1
ATOM 823 C C . ASP A 1 102 ? 6.372 4.127 14.029 1.00 94.06 102 ASP A C 1
ATOM 825 O O . ASP A 1 102 ? 6.873 5.242 14.187 1.00 94.06 102 ASP A O 1
ATOM 829 N N . ASN A 1 103 ? 7.023 3.012 14.368 1.00 92.94 103 ASN A N 1
ATOM 830 C CA . ASN A 1 103 ? 8.276 3.044 15.126 1.00 92.94 103 ASN A CA 1
ATOM 831 C C . ASN A 1 103 ? 9.531 3.170 14.251 1.00 92.94 103 ASN A C 1
ATOM 833 O O . ASN A 1 103 ? 10.609 3.459 14.774 1.00 92.94 103 ASN A O 1
ATOM 837 N N . TYR A 1 104 ? 9.414 2.981 12.934 1.00 93.12 104 TYR A N 1
ATOM 838 C CA . TYR A 1 104 ? 10.532 3.074 11.996 1.00 93.12 104 TYR A CA 1
ATOM 839 C C . TYR A 1 104 ? 10.240 4.115 10.910 1.00 93.12 104 TYR A C 1
ATOM 841 O O . TYR A 1 104 ? 9.725 3.765 9.846 1.00 93.12 104 TYR A O 1
ATOM 849 N N . PRO A 1 105 ? 10.592 5.399 11.137 1.00 93.00 105 PRO A N 1
ATOM 850 C CA . PRO A 1 105 ? 10.336 6.496 10.198 1.00 93.00 105 PRO A CA 1
ATOM 851 C C . PRO A 1 105 ? 10.887 6.259 8.789 1.00 93.00 105 PRO A C 1
ATOM 853 O O . PRO A 1 105 ? 10.333 6.750 7.808 1.00 93.00 105 PRO A O 1
ATOM 856 N N . GLN A 1 106 ? 11.962 5.475 8.681 1.00 92.44 106 GLN A N 1
ATOM 857 C CA . GLN A 1 106 ? 12.554 5.088 7.408 1.00 92.44 106 GLN A CA 1
ATOM 858 C C . GLN A 1 106 ? 11.709 4.088 6.617 1.00 92.44 106 GLN A C 1
ATOM 860 O O . GLN A 1 106 ? 12.063 3.808 5.484 1.00 92.44 106 GLN A O 1
ATOM 865 N N . VAL A 1 107 ? 10.643 3.507 7.171 1.00 94.00 107 VAL A N 1
ATOM 866 C CA . VAL A 1 107 ? 9.752 2.567 6.477 1.00 94.00 107 VAL A CA 1
ATOM 867 C C . VAL A 1 107 ? 8.505 3.313 6.025 1.00 94.00 107 VAL A C 1
ATOM 869 O O . VAL A 1 107 ? 7.865 3.995 6.821 1.00 94.00 107 VAL A O 1
ATOM 872 N N . GLY A 1 108 ? 8.153 3.195 4.745 1.00 95.25 108 GLY A N 1
ATOM 873 C CA . GLY A 1 108 ? 6.939 3.807 4.195 1.00 95.25 108 GLY A CA 1
ATOM 874 C C . GLY A 1 108 ? 5.900 2.800 3.718 1.00 95.25 108 GLY A C 1
ATOM 875 O O . GLY A 1 108 ? 4.728 3.147 3.620 1.00 95.25 108 GLY A O 1
ATOM 876 N N . PHE A 1 109 ? 6.319 1.571 3.420 1.00 93.88 109 PHE A N 1
ATOM 877 C CA . PHE A 1 109 ? 5.501 0.604 2.698 1.00 93.88 109 PHE A CA 1
ATOM 878 C C . PHE A 1 109 ? 5.869 -0.819 3.120 1.00 93.88 109 PHE A C 1
ATOM 880 O O . PHE A 1 109 ? 7.049 -1.160 3.217 1.00 93.88 109 PHE A O 1
ATOM 887 N N . ILE A 1 110 ? 4.867 -1.665 3.342 1.00 91.69 110 ILE A N 1
ATOM 888 C CA . ILE A 1 110 ? 5.030 -3.087 3.640 1.00 91.69 110 ILE A CA 1
ATOM 889 C C . ILE A 1 110 ? 4.166 -3.881 2.658 1.00 91.69 110 ILE A C 1
ATOM 891 O O . ILE A 1 110 ? 2.941 -3.776 2.666 1.00 91.69 110 ILE A O 1
ATOM 895 N N . ARG A 1 111 ? 4.812 -4.698 1.824 1.00 87.69 111 ARG A N 1
ATOM 896 C CA . ARG A 1 111 ? 4.152 -5.591 0.863 1.00 87.69 111 ARG A CA 1
ATOM 897 C C . ARG A 1 111 ? 3.700 -6.872 1.562 1.00 87.69 111 ARG A C 1
ATOM 899 O O . ARG A 1 111 ? 4.496 -7.490 2.262 1.00 87.69 111 ARG A O 1
ATOM 906 N N . LEU A 1 112 ? 2.444 -7.270 1.371 1.00 84.56 112 LEU A N 1
ATOM 907 C CA 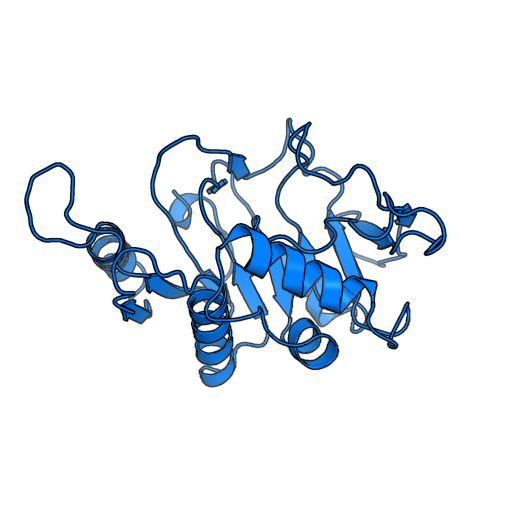. LEU A 1 112 ? 1.796 -8.373 2.100 1.00 84.56 112 LEU A CA 1
ATOM 908 C C . LEU A 1 112 ? 1.410 -9.555 1.196 1.00 84.56 112 LEU A C 1
ATOM 910 O O . LEU A 1 112 ? 1.009 -10.609 1.690 1.00 84.56 112 LEU A O 1
ATOM 914 N N . SER A 1 113 ? 1.546 -9.397 -0.117 1.00 73.94 113 SER A N 1
ATOM 915 C CA . SER A 1 113 ? 1.352 -10.449 -1.110 1.00 73.94 113 SER A CA 1
ATOM 916 C C . SER A 1 113 ? 2.601 -11.306 -1.301 1.00 73.94 113 SER A C 1
ATOM 918 O O . SER A 1 113 ? 3.729 -10.820 -1.224 1.00 73.94 113 SER A O 1
ATOM 920 N N . TYR A 1 114 ? 2.412 -12.591 -1.599 1.00 63.72 114 TYR A N 1
ATOM 921 C CA . TYR A 1 114 ? 3.524 -13.487 -1.899 1.00 63.72 114 TYR A CA 1
ATOM 922 C C . TYR A 1 114 ? 4.016 -13.351 -3.344 1.00 63.72 114 TYR A C 1
ATOM 924 O O . TYR A 1 114 ? 3.341 -12.823 -4.227 1.00 63.72 114 TYR A O 1
ATOM 932 N N . HIS A 1 115 ? 5.209 -13.886 -3.597 1.00 58.56 115 HIS A N 1
ATOM 933 C CA . HIS A 1 115 ? 5.781 -13.972 -4.935 1.00 58.56 115 HIS A CA 1
ATOM 934 C C . HIS A 1 115 ? 5.020 -14.977 -5.813 1.00 58.56 115 HIS A C 1
ATOM 936 O O . HIS A 1 115 ? 5.168 -16.187 -5.631 1.00 58.56 115 HIS A O 1
ATOM 942 N N . VAL A 1 116 ? 4.270 -14.499 -6.808 1.00 49.88 116 VAL A N 1
ATOM 943 C CA . VAL A 1 116 ? 3.783 -15.360 -7.895 1.00 49.88 116 VAL A CA 1
ATOM 944 C C . VAL A 1 116 ? 4.945 -15.586 -8.872 1.00 49.88 116 VAL A C 1
ATOM 946 O O . VAL A 1 116 ? 5.457 -14.611 -9.432 1.00 49.88 116 VAL A O 1
ATOM 949 N N . PRO A 1 117 ? 5.397 -16.835 -9.105 1.00 39.56 117 PRO A N 1
ATOM 950 C CA . PRO A 1 117 ? 6.399 -17.118 -10.129 1.00 39.56 117 PRO A CA 1
ATOM 951 C C . PRO A 1 117 ? 5.946 -16.573 -11.492 1.00 39.56 117 PRO A C 1
ATOM 953 O O . PRO A 1 117 ? 4.897 -16.961 -11.994 1.00 39.56 117 PRO A O 1
ATOM 956 N N . GLY A 1 118 ? 6.728 -15.659 -12.074 1.00 39.50 118 GLY A N 1
ATOM 957 C CA . GLY A 1 118 ? 6.391 -14.951 -13.319 1.00 39.50 118 GLY A CA 1
ATOM 958 C C . GLY A 1 118 ? 6.013 -13.477 -13.129 1.00 39.50 118 GLY A C 1
ATOM 959 O O . GLY A 1 118 ? 6.124 -12.711 -14.079 1.00 39.50 118 GLY A O 1
ATOM 960 N N . HIS A 1 119 ? 5.660 -13.047 -11.912 1.00 43.62 119 HIS A N 1
ATOM 961 C CA . HIS A 1 119 ? 5.399 -11.645 -11.559 1.00 43.62 119 HIS A CA 1
ATOM 962 C C . HIS A 1 119 ? 6.579 -11.070 -10.744 1.00 43.62 119 HIS A C 1
ATOM 964 O O . HIS A 1 119 ? 6.491 -10.799 -9.548 1.00 43.62 119 HIS A O 1
ATOM 970 N N . GLY A 1 120 ? 7.726 -10.914 -11.410 1.00 45.53 120 GLY A N 1
ATOM 971 C CA . GLY A 1 120 ? 8.587 -9.736 -11.246 1.00 45.53 120 GLY A CA 1
ATOM 972 C C . GLY A 1 120 ? 9.282 -9.404 -9.914 1.00 45.53 120 GLY A C 1
ATOM 973 O O . GLY A 1 120 ? 9.800 -8.297 -9.832 1.00 45.53 120 GLY A O 1
ATOM 974 N N . MET A 1 121 ? 9.411 -10.277 -8.902 1.00 48.84 121 MET A N 1
ATOM 975 C CA . MET A 1 121 ? 10.428 -10.028 -7.840 1.00 48.84 121 MET A CA 1
ATOM 976 C C . MET A 1 121 ? 11.853 -10.417 -8.275 1.00 48.84 121 MET A C 1
ATOM 978 O O . MET A 1 121 ? 12.792 -10.330 -7.486 1.00 48.84 121 MET A O 1
ATOM 982 N N . LEU A 1 122 ? 12.029 -10.836 -9.533 1.00 46.62 122 LEU A N 1
ATOM 983 C CA . LEU A 1 122 ? 13.274 -11.394 -10.069 1.00 46.62 122 LEU A CA 1
ATOM 984 C C . LEU A 1 122 ? 14.423 -10.379 -10.231 1.00 46.62 122 LEU A C 1
ATOM 986 O O . LEU A 1 122 ? 15.527 -10.794 -10.573 1.00 46.62 122 LEU A O 1
ATOM 990 N N . SER A 1 123 ? 14.204 -9.092 -9.940 1.00 50.34 123 SER A N 1
ATOM 991 C CA . SER A 1 123 ? 15.197 -8.033 -10.192 1.00 50.34 123 SER A CA 1
ATOM 992 C C . SER A 1 123 ? 15.450 -7.105 -8.996 1.00 50.34 123 SER A C 1
ATOM 994 O O . SER A 1 123 ? 15.820 -5.951 -9.194 1.00 50.34 123 SER A O 1
ATOM 996 N N . CYS A 1 124 ? 15.229 -7.551 -7.753 1.00 59.03 124 CYS A N 1
ATOM 997 C CA . CYS A 1 124 ? 15.513 -6.731 -6.567 1.00 59.03 124 CYS A CA 1
ATOM 998 C C . CYS A 1 124 ? 16.479 -7.403 -5.588 1.00 59.03 124 CYS A C 1
ATOM 1000 O O . CYS A 1 124 ? 16.492 -8.623 -5.429 1.00 59.03 124 CYS A O 1
ATOM 1002 N N . GLY A 1 125 ? 17.311 -6.587 -4.939 1.00 62.12 125 GLY A N 1
ATOM 1003 C CA . GLY A 1 125 ? 18.145 -7.044 -3.834 1.00 62.12 125 GLY A CA 1
ATOM 1004 C C . GLY A 1 125 ? 17.322 -7.155 -2.554 1.00 62.12 125 GLY A C 1
ATOM 1005 O O . GLY A 1 125 ? 16.341 -6.436 -2.378 1.00 62.12 125 GLY A O 1
ATOM 1006 N N . PHE A 1 126 ? 17.749 -8.009 -1.629 1.00 70.56 126 PHE A N 1
ATOM 1007 C CA . PHE A 1 126 ? 17.165 -8.087 -0.292 1.00 70.56 126 PHE A CA 1
ATOM 1008 C C . PHE A 1 126 ? 18.216 -7.716 0.747 1.00 70.56 126 PHE A C 1
ATOM 1010 O O . PHE A 1 126 ? 19.335 -8.228 0.726 1.00 70.56 126 PHE A O 1
ATOM 1017 N N . GLN A 1 127 ? 17.845 -6.852 1.684 1.00 74.81 127 GLN A N 1
ATOM 1018 C CA . GLN A 1 127 ? 18.626 -6.571 2.885 1.00 74.81 127 GLN A CA 1
ATOM 1019 C C . GLN A 1 127 ? 17.763 -6.897 4.092 1.00 74.81 127 GLN A C 1
ATOM 1021 O O . GLN A 1 127 ? 16.596 -6.543 4.115 1.00 74.81 127 GLN A O 1
ATOM 1026 N N . CYS A 1 128 ? 18.313 -7.543 5.114 1.00 76.56 128 CYS A N 1
ATOM 1027 C CA . CYS A 1 128 ? 17.604 -7.703 6.381 1.00 76.56 128 CYS A CA 1
ATOM 1028 C C . CYS A 1 128 ? 17.806 -6.424 7.218 1.00 76.56 128 CYS A C 1
ATOM 1030 O O . CYS A 1 128 ? 18.915 -6.219 7.723 1.00 76.56 128 CYS A O 1
ATOM 1032 N N . PRO A 1 129 ? 16.819 -5.510 7.325 1.00 77.56 129 PRO A N 1
ATOM 1033 C CA . PRO A 1 129 ? 16.928 -4.374 8.226 1.00 77.56 129 PRO A CA 1
ATOM 1034 C C . PRO A 1 129 ? 16.941 -4.859 9.677 1.00 77.56 129 PRO A C 1
ATOM 1036 O O . PRO A 1 129 ? 16.228 -5.789 10.055 1.00 77.56 129 PRO A O 1
ATOM 1039 N N . ARG A 1 130 ? 17.719 -4.188 10.527 1.00 72.56 130 ARG A N 1
ATOM 1040 C CA . ARG A 1 130 ? 17.650 -4.401 11.973 1.00 72.56 130 ARG A CA 1
ATOM 1041 C C . ARG A 1 130 ? 16.434 -3.652 12.522 1.00 72.56 130 ARG A C 1
ATOM 1043 O O . ARG A 1 130 ? 16.505 -2.447 12.732 1.00 72.56 130 ARG A O 1
ATOM 1050 N N . LEU A 1 131 ? 15.335 -4.373 12.735 1.00 79.00 131 LEU A N 1
ATOM 1051 C CA . LEU A 1 131 ? 14.119 -3.867 13.376 1.00 79.00 131 LEU A CA 1
ATOM 1052 C C . LEU A 1 131 ? 14.001 -4.500 14.768 1.00 79.00 131 LEU A C 1
ATOM 1054 O O . LEU A 1 131 ? 13.578 -5.645 14.918 1.00 79.00 131 LEU A O 1
ATOM 1058 N N . GLU A 1 132 ? 14.453 -3.783 15.793 1.00 71.50 132 GLU A N 1
ATOM 1059 C CA . GLU A 1 132 ? 14.420 -4.251 17.179 1.00 71.50 132 GLU A CA 1
ATOM 1060 C C . GLU A 1 132 ? 12.971 -4.410 17.680 1.00 71.50 132 GLU A C 1
ATOM 1062 O O . GLU A 1 132 ? 12.127 -3.536 17.509 1.00 71.50 132 GLU A O 1
ATOM 1067 N N . ASN A 1 133 ? 12.656 -5.539 18.315 1.00 67.25 133 ASN A N 1
ATOM 1068 C CA . ASN A 1 133 ? 11.315 -5.833 18.847 1.00 67.25 133 ASN A CA 1
ATOM 1069 C C . ASN A 1 133 ? 10.192 -5.954 17.795 1.00 67.25 133 ASN A C 1
ATOM 1071 O O . ASN A 1 133 ? 9.020 -6.016 18.166 1.00 67.25 133 ASN A O 1
ATOM 1075 N N . ALA A 1 134 ? 10.513 -6.033 16.498 1.00 72.12 134 ALA A N 1
ATOM 1076 C CA . ALA A 1 134 ? 9.511 -6.346 15.487 1.00 72.12 134 ALA A CA 1
ATOM 1077 C C . ALA A 1 134 ? 8.998 -7.786 15.672 1.00 72.12 134 ALA A C 1
ATOM 1079 O O . ALA A 1 134 ? 9.781 -8.729 15.800 1.00 72.12 134 ALA A O 1
ATOM 1080 N N . ARG A 1 135 ? 7.670 -7.968 15.668 1.00 71.94 135 ARG A N 1
ATOM 1081 C CA . ARG A 1 135 ? 7.038 -9.297 15.799 1.00 71.94 135 ARG A CA 1
ATOM 1082 C C . ARG A 1 135 ? 7.366 -10.224 14.625 1.00 71.94 135 ARG A C 1
ATOM 1084 O O . ARG A 1 135 ? 7.396 -11.438 14.800 1.00 71.94 135 ARG A O 1
ATOM 1091 N N . TYR A 1 136 ? 7.589 -9.650 13.445 1.00 74.81 136 TYR A N 1
ATOM 1092 C CA . TYR A 1 136 ? 8.008 -10.359 12.241 1.00 74.81 136 TYR A CA 1
ATOM 1093 C C . TYR A 1 136 ? 9.425 -9.946 11.857 1.00 74.81 136 TYR A C 1
ATOM 1095 O O . TYR A 1 136 ? 9.839 -8.811 12.093 1.00 74.81 136 TYR A O 1
ATOM 1103 N N . MET A 1 137 ? 10.154 -10.863 11.224 1.00 82.38 137 MET A N 1
ATOM 1104 C CA . MET A 1 137 ? 11.354 -10.493 10.483 1.00 82.38 137 MET A CA 1
ATOM 1105 C C . MET A 1 137 ? 10.932 -9.905 9.139 1.00 82.38 137 MET A C 1
ATOM 1107 O O . MET A 1 137 ? 9.964 -10.366 8.541 1.00 82.38 137 MET A O 1
ATOM 1111 N N . TYR A 1 138 ? 11.671 -8.917 8.650 1.00 86.56 138 TYR A N 1
ATOM 1112 C CA . TYR A 1 138 ? 11.397 -8.272 7.371 1.00 86.56 138 TYR A CA 1
ATOM 1113 C C . TYR A 1 138 ? 12.637 -8.313 6.484 1.00 86.56 138 TYR A C 1
ATOM 1115 O O . TYR A 1 138 ? 13.764 -8.346 6.973 1.00 86.56 138 TYR A O 1
ATOM 1123 N N . LEU A 1 139 ? 12.414 -8.263 5.178 1.00 85.88 139 LEU A N 1
ATOM 1124 C CA . LEU A 1 139 ? 13.412 -7.969 4.164 1.00 85.88 139 LEU A CA 1
ATOM 1125 C C . LEU A 1 139 ? 13.100 -6.597 3.575 1.00 85.88 139 LEU A C 1
ATOM 1127 O O . LEU A 1 139 ? 12.002 -6.358 3.086 1.00 85.88 139 LEU A O 1
ATOM 1131 N N . ARG A 1 140 ? 14.072 -5.694 3.601 1.00 86.44 140 ARG A N 1
ATOM 1132 C CA . ARG A 1 140 ? 14.070 -4.476 2.799 1.00 86.44 140 ARG A CA 1
ATOM 1133 C C . ARG A 1 140 ? 14.290 -4.867 1.346 1.00 86.44 140 ARG A C 1
ATOM 1135 O O . ARG A 1 140 ? 15.284 -5.527 1.034 1.00 86.44 140 ARG A O 1
ATOM 1142 N N . LEU A 1 141 ? 13.387 -4.422 0.480 1.00 81.19 141 LEU A N 1
ATOM 1143 C CA . LEU A 1 141 ? 13.573 -4.501 -0.961 1.00 81.19 141 LEU A CA 1
ATOM 1144 C C . LEU A 1 141 ? 14.532 -3.382 -1.370 1.00 81.19 141 LEU A C 1
ATOM 1146 O O . LEU A 1 141 ? 14.257 -2.201 -1.151 1.00 81.19 141 LEU A O 1
ATOM 1150 N N . ILE A 1 142 ? 15.688 -3.756 -1.906 1.00 76.19 142 ILE A N 1
ATOM 1151 C CA . ILE A 1 142 ? 16.708 -2.818 -2.364 1.00 76.19 142 ILE A CA 1
ATOM 1152 C C . ILE A 1 142 ? 16.525 -2.606 -3.861 1.00 76.19 142 ILE A C 1
ATOM 1154 O O . ILE A 1 142 ? 16.362 -3.561 -4.628 1.00 76.19 142 ILE A O 1
ATOM 1158 N N . ARG A 1 143 ? 16.608 -1.340 -4.270 1.00 71.62 143 ARG A N 1
ATOM 1159 C CA . ARG A 1 143 ? 16.721 -0.948 -5.676 1.00 71.62 143 ARG A CA 1
ATOM 1160 C C . ARG A 1 143 ? 17.918 -1.676 -6.285 1.00 71.62 143 ARG A C 1
ATOM 1162 O O . ARG A 1 143 ? 18.955 -1.781 -5.630 1.00 71.62 143 ARG A O 1
ATOM 1169 N N . SER A 1 144 ? 17.783 -2.218 -7.493 1.00 59.59 144 SER A N 1
ATOM 1170 C CA . SER A 1 144 ? 18.935 -2.864 -8.119 1.00 59.59 144 SER A CA 1
ATOM 1171 C C . SER A 1 144 ? 20.078 -1.863 -8.304 1.00 59.59 144 SER A C 1
ATOM 1173 O O . SER A 1 144 ? 19.858 -0.681 -8.566 1.00 59.59 144 SER A O 1
ATOM 1175 N N . TRP A 1 145 ? 21.307 -2.338 -8.122 1.00 46.59 145 TRP A N 1
ATOM 1176 C CA . TRP A 1 145 ? 22.498 -1.506 -7.937 1.00 46.59 145 TRP A CA 1
ATOM 1177 C C . TRP A 1 145 ? 23.110 -1.058 -9.275 1.00 46.59 145 TRP A C 1
ATOM 1179 O O . TRP A 1 145 ? 24.062 -0.278 -9.285 1.00 46.59 145 TRP A O 1
ATOM 1189 N N . SER A 1 146 ? 22.577 -1.530 -10.408 1.00 49.00 146 SER A N 1
ATOM 1190 C CA . SER A 1 146 ? 23.082 -1.214 -11.741 1.00 49.00 146 SER A CA 1
ATOM 1191 C C . SER A 1 146 ? 21.978 -0.707 -12.670 1.00 49.00 146 SER A C 1
ATOM 1193 O O . SER A 1 146 ? 21.255 -1.474 -13.297 1.00 49.00 146 SER A O 1
ATOM 1195 N N . LEU A 1 147 ? 21.943 0.614 -12.873 1.00 50.72 147 LEU A N 1
ATOM 1196 C CA . LEU A 1 147 ? 21.201 1.245 -13.977 1.00 50.72 147 LEU A CA 1
ATOM 1197 C C . LEU A 1 147 ? 21.775 0.886 -15.365 1.00 50.72 147 LEU A C 1
ATOM 1199 O O . LEU A 1 147 ? 21.231 1.300 -16.384 1.00 50.72 147 LEU A O 1
ATOM 1203 N N . ALA A 1 148 ? 22.896 0.156 -15.425 1.00 52.56 148 ALA A N 1
ATOM 1204 C CA . ALA A 1 148 ? 23.514 -0.274 -16.677 1.00 52.56 148 ALA A CA 1
ATOM 1205 C C . ALA A 1 148 ? 22.912 -1.578 -17.226 1.00 52.56 148 ALA A C 1
ATOM 1207 O O . ALA A 1 148 ? 23.136 -1.898 -18.393 1.00 52.56 148 ALA A O 1
ATOM 1208 N N . ASN A 1 149 ? 22.162 -2.328 -16.410 1.00 50.28 149 ASN A N 1
ATOM 1209 C CA . ASN A 1 149 ? 21.423 -3.495 -16.869 1.00 50.28 149 ASN A CA 1
ATOM 1210 C C . ASN A 1 149 ? 19.954 -3.101 -17.124 1.00 50.28 149 ASN A C 1
ATOM 1212 O O . ASN A 1 149 ? 19.217 -2.864 -16.169 1.00 50.28 149 ASN A O 1
ATOM 1216 N N . PRO A 1 150 ? 19.495 -3.039 -18.385 1.00 48.66 150 PRO A N 1
ATOM 1217 C CA . PRO A 1 150 ? 18.128 -2.625 -18.707 1.00 48.66 150 PRO A CA 1
ATOM 1218 C C . PRO A 1 150 ? 17.046 -3.581 -18.175 1.00 48.66 150 PRO A C 1
ATOM 1220 O O . PRO A 1 150 ? 15.881 -3.217 -18.148 1.00 48.66 150 PRO A O 1
ATOM 1223 N N . TRP A 1 151 ? 17.404 -4.786 -17.720 1.00 42.25 151 TRP A N 1
ATOM 1224 C CA . TRP A 1 151 ? 16.467 -5.710 -17.061 1.00 42.25 151 TRP A CA 1
ATOM 1225 C C . TRP A 1 151 ? 16.288 -5.426 -15.557 1.00 42.25 151 TRP A C 1
ATOM 1227 O O . TRP A 1 151 ? 15.411 -5.996 -14.908 1.00 42.25 151 TRP A O 1
ATOM 1237 N N . GLU A 1 152 ? 17.134 -4.564 -14.987 1.00 48.94 152 GLU A N 1
ATOM 1238 C CA . GLU A 1 152 ? 17.129 -4.172 -13.572 1.00 48.94 152 GLU A CA 1
ATOM 1239 C C . GLU A 1 152 ? 16.441 -2.821 -13.330 1.00 48.94 152 GLU A C 1
ATOM 1241 O O . GLU A 1 152 ? 16.053 -2.521 -12.200 1.00 48.94 152 GLU A O 1
ATOM 1246 N N . THR A 1 153 ? 16.238 -2.025 -14.385 1.00 50.03 153 THR A N 1
ATOM 1247 C CA . THR A 1 153 ? 15.437 -0.790 -14.346 1.00 50.03 153 THR A CA 1
ATOM 1248 C C . THR A 1 153 ? 13.938 -1.058 -14.205 1.00 50.03 153 THR A C 1
ATOM 1250 O O . THR A 1 153 ? 13.209 -0.171 -13.778 1.00 50.03 153 THR A O 1
ATOM 1253 N N . ASP A 1 154 ? 13.504 -2.289 -14.489 1.00 50.72 154 ASP A N 1
ATOM 1254 C CA . ASP A 1 154 ? 12.108 -2.738 -14.421 1.00 50.72 154 ASP A CA 1
ATOM 1255 C C . ASP A 1 154 ? 11.797 -3.518 -13.129 1.00 50.72 154 ASP A C 1
ATOM 1257 O O . ASP A 1 154 ? 10.873 -4.333 -13.081 1.00 50.72 154 ASP A O 1
ATOM 1261 N N . ALA A 1 155 ? 12.583 -3.320 -12.064 1.00 60.38 155 ALA A N 1
ATOM 1262 C CA . ALA A 1 155 ? 12.330 -3.988 -10.792 1.00 60.38 155 ALA A CA 1
ATOM 1263 C C . ALA A 1 155 ? 10.924 -3.630 -10.266 1.00 60.38 155 ALA A C 1
ATOM 1265 O O . ALA A 1 155 ? 10.635 -2.473 -9.945 1.00 60.38 155 ALA A O 1
ATOM 1266 N N . TYR A 1 156 ? 10.052 -4.639 -10.159 1.00 68.44 156 TYR A N 1
ATOM 1267 C CA . TYR A 1 156 ? 8.667 -4.509 -9.693 1.00 68.44 156 TYR A CA 1
ATOM 1268 C C . TYR A 1 156 ? 8.609 -4.411 -8.160 1.00 68.44 156 TYR A C 1
ATOM 1270 O O . TYR A 1 156 ? 8.181 -5.330 -7.451 1.00 68.44 156 TYR A O 1
ATOM 1278 N N . LEU A 1 157 ? 9.154 -3.305 -7.648 1.00 75.44 157 LEU A N 1
ATOM 1279 C CA . LEU A 1 157 ? 9.356 -3.034 -6.225 1.00 75.44 157 LEU A CA 1
ATOM 1280 C C . LEU A 1 157 ? 8.062 -2.579 -5.553 1.00 75.44 157 LEU A C 1
ATOM 1282 O O . LEU A 1 157 ? 7.765 -3.022 -4.443 1.00 75.44 157 LEU A O 1
ATOM 1286 N N . VAL A 1 158 ? 7.293 -1.735 -6.244 1.00 78.38 158 VAL A N 1
ATOM 1287 C CA . VAL A 1 158 ? 5.952 -1.319 -5.830 1.00 78.38 158 VAL A CA 1
ATOM 1288 C C . VAL A 1 158 ? 4.938 -1.988 -6.745 1.00 78.38 158 VAL A C 1
ATOM 1290 O O . VAL A 1 158 ? 5.063 -1.932 -7.964 1.00 78.38 158 VAL A O 1
ATOM 1293 N N . SER A 1 159 ? 3.926 -2.608 -6.154 1.00 75.19 159 SER A N 1
ATOM 1294 C CA . SER A 1 159 ? 2.809 -3.217 -6.871 1.00 75.19 159 SER A CA 1
ATOM 1295 C C . SER A 1 159 ? 1.507 -2.863 -6.168 1.00 75.19 159 SER A C 1
ATOM 1297 O O . SER A 1 159 ? 1.521 -2.647 -4.958 1.00 75.19 159 SER A O 1
ATOM 1299 N N . THR A 1 160 ? 0.389 -2.869 -6.887 1.00 75.44 160 THR A N 1
ATOM 1300 C CA . THR A 1 160 ? -0.949 -2.751 -6.275 1.00 75.44 160 THR A CA 1
ATOM 1301 C C . THR A 1 160 ? -1.360 -3.992 -5.495 1.00 75.44 160 THR A C 1
ATOM 1303 O O . THR A 1 160 ? -2.331 -3.928 -4.751 1.00 75.44 160 THR A O 1
ATOM 1306 N N . GLN A 1 161 ? -0.617 -5.098 -5.618 1.00 80.88 161 GLN A N 1
ATOM 1307 C CA . GLN A 1 161 ? -0.813 -6.276 -4.776 1.00 80.88 161 GLN A CA 1
ATOM 1308 C C . GLN A 1 161 ? -0.905 -5.883 -3.295 1.00 80.88 161 GLN A C 1
ATOM 1310 O O . GLN A 1 161 ? -0.229 -4.927 -2.903 1.00 80.88 161 GLN A O 1
ATOM 1315 N N . PRO A 1 162 ? -1.643 -6.648 -2.472 1.00 84.81 162 PRO A N 1
ATOM 1316 C CA . PRO A 1 162 ? -1.934 -6.288 -1.098 1.00 84.81 162 PRO A CA 1
ATOM 1317 C C . PRO A 1 162 ? -0.756 -5.692 -0.335 1.00 84.81 162 PRO A C 1
ATOM 1319 O O . PRO A 1 162 ? 0.315 -6.304 -0.215 1.00 84.81 162 PRO A O 1
ATOM 1322 N N . TYR A 1 163 ? -0.959 -4.492 0.198 1.00 88.94 163 TYR A N 1
ATOM 1323 C CA . TYR A 1 163 ? 0.058 -3.774 0.947 1.00 88.94 163 TYR A CA 1
ATOM 1324 C C . TYR A 1 163 ? -0.555 -2.907 2.040 1.00 88.94 163 TYR A C 1
ATOM 1326 O O . TYR A 1 163 ? -1.725 -2.539 2.001 1.00 88.94 163 TYR A O 1
ATOM 1334 N N . ILE A 1 164 ? 0.275 -2.545 3.010 1.00 92.88 164 ILE A N 1
ATOM 1335 C CA . ILE A 1 164 ? -0.013 -1.489 3.976 1.00 92.88 164 ILE A CA 1
ATOM 1336 C C . ILE A 1 164 ? 1.074 -0.426 3.878 1.00 92.88 164 ILE A C 1
ATOM 1338 O O . ILE A 1 164 ? 2.261 -0.745 3.784 1.00 92.88 164 ILE A O 1
ATOM 1342 N N . ALA A 1 165 ? 0.681 0.839 3.882 1.00 95.00 165 ALA A N 1
ATOM 1343 C CA . ALA A 1 165 ? 1.616 1.941 3.749 1.00 95.00 165 ALA A CA 1
ATOM 1344 C C . ALA A 1 165 ? 1.248 3.111 4.656 1.00 95.00 165 ALA A C 1
ATOM 1346 O O . ALA A 1 165 ? 0.096 3.294 5.051 1.00 95.00 165 ALA A O 1
ATOM 1347 N N . HIS A 1 166 ? 2.265 3.904 4.979 1.00 96.44 166 HIS A N 1
ATOM 1348 C CA . HIS A 1 166 ? 2.105 5.194 5.632 1.00 96.44 166 HIS A CA 1
ATOM 1349 C C . HIS A 1 166 ? 2.110 6.301 4.572 1.00 96.44 166 HIS A C 1
ATOM 1351 O O . HIS A 1 166 ? 2.802 6.204 3.554 1.00 96.44 166 HIS A O 1
ATOM 1357 N N . THR A 1 167 ? 1.379 7.393 4.810 1.00 95.75 167 THR A N 1
ATOM 1358 C CA . THR A 1 167 ? 1.314 8.567 3.910 1.00 95.75 167 THR A CA 1
ATOM 1359 C C . THR A 1 167 ? 2.679 9.091 3.459 1.00 95.75 167 THR A C 1
ATOM 1361 O O . THR A 1 167 ? 2.820 9.479 2.300 1.00 95.75 167 THR A O 1
ATOM 1364 N N . ARG A 1 168 ? 3.707 9.004 4.321 1.00 96.38 168 ARG A N 1
ATOM 1365 C CA . ARG A 1 168 ? 5.085 9.424 4.038 1.00 96.38 168 ARG A CA 1
ATOM 1366 C C . ARG A 1 168 ? 5.652 8.814 2.757 1.00 96.38 168 ARG A C 1
ATOM 1368 O O . ARG A 1 168 ? 6.506 9.420 2.122 1.00 96.38 168 ARG A O 1
ATOM 1375 N N . PHE A 1 169 ? 5.187 7.625 2.366 1.00 95.56 169 PHE A N 1
ATOM 1376 C CA . PHE A 1 169 ? 5.611 6.994 1.122 1.00 95.56 169 PHE A CA 1
ATOM 1377 C C . PHE A 1 169 ? 5.178 7.811 -0.104 1.00 95.56 169 PHE A C 1
ATOM 1379 O O . PHE A 1 169 ? 6.022 8.190 -0.914 1.00 95.56 169 PHE A O 1
ATOM 1386 N N . HIS A 1 170 ? 3.891 8.152 -0.211 1.00 94.38 170 HIS A N 1
ATOM 1387 C CA . HIS A 1 170 ? 3.387 8.972 -1.320 1.00 94.38 170 HIS A CA 1
ATOM 1388 C C . HIS A 1 170 ? 3.794 10.442 -1.209 1.00 94.38 170 HIS A C 1
ATOM 1390 O O . HIS A 1 170 ? 3.939 11.108 -2.230 1.00 94.38 170 HIS A O 1
ATOM 1396 N N . GLU A 1 171 ? 4.039 10.949 -0.000 1.00 95.38 171 GLU A N 1
ATOM 1397 C CA . GLU A 1 171 ? 4.647 12.273 0.185 1.00 95.38 171 GLU A CA 1
ATOM 1398 C C . GLU A 1 171 ? 6.069 12.328 -0.400 1.00 95.38 171 GLU A C 1
ATOM 1400 O O . GLU A 1 171 ? 6.456 13.339 -0.984 1.00 95.38 171 GLU A O 1
ATOM 1405 N N . ALA A 1 172 ? 6.838 11.239 -0.282 1.00 95.94 172 ALA A N 1
ATOM 1406 C CA . ALA A 1 172 ? 8.213 11.161 -0.769 1.00 95.94 172 ALA A CA 1
ATOM 1407 C C . ALA A 1 172 ? 8.327 10.838 -2.268 1.00 95.94 172 ALA A C 1
ATOM 1409 O O . ALA A 1 172 ? 9.207 11.373 -2.946 1.00 95.94 172 ALA A O 1
ATOM 1410 N N . TYR A 1 173 ? 7.482 9.942 -2.783 1.00 93.62 173 TYR A N 1
ATOM 1411 C CA . TYR A 1 173 ? 7.617 9.405 -4.145 1.00 93.62 173 TYR A CA 1
ATOM 1412 C C . TYR A 1 173 ? 6.531 9.859 -5.115 1.00 93.62 173 TYR A C 1
ATOM 1414 O O . TYR A 1 173 ? 6.707 9.726 -6.324 1.00 93.62 173 TYR A O 1
ATOM 1422 N N . GLY A 1 174 ? 5.456 10.454 -4.605 1.00 94.38 174 GLY A N 1
ATOM 1423 C CA . GLY A 1 174 ? 4.306 10.855 -5.394 1.00 94.38 174 GLY A CA 1
ATOM 1424 C C . GLY A 1 174 ? 3.185 9.819 -5.402 1.00 94.38 174 GLY A C 1
ATOM 1425 O O . GLY A 1 174 ? 3.235 8.761 -4.769 1.00 94.38 174 GLY A O 1
ATOM 1426 N N . MET A 1 175 ? 2.127 10.195 -6.110 1.00 94.31 175 MET A N 1
ATOM 1427 C CA . MET A 1 175 ? 0.901 9.425 -6.283 1.00 94.31 175 MET A CA 1
ATOM 1428 C C . MET A 1 175 ? 0.981 8.533 -7.532 1.00 94.31 175 MET A C 1
ATOM 1430 O O . MET A 1 175 ? 1.792 8.782 -8.431 1.00 94.31 175 MET A O 1
ATOM 1434 N N . HIS A 1 176 ? 0.104 7.527 -7.621 1.00 91.88 176 HIS A N 1
ATOM 1435 C CA . HIS A 1 176 ? -0.000 6.687 -8.817 1.00 91.88 176 HIS A CA 1
ATOM 1436 C C . HIS A 1 176 ? -0.299 7.547 -10.058 1.00 91.88 176 HIS A C 1
ATOM 1438 O O . HIS A 1 176 ? -1.086 8.492 -9.963 1.00 91.88 176 HIS A O 1
ATOM 1444 N N . PRO A 1 177 ? 0.282 7.254 -11.233 1.00 91.31 177 PRO A N 1
ATOM 1445 C CA . PRO A 1 177 ? -0.108 7.939 -12.460 1.00 91.31 177 PRO A CA 1
ATOM 1446 C C . PRO A 1 177 ? -1.578 7.680 -12.813 1.00 91.31 177 PRO A C 1
ATOM 1448 O O . PRO A 1 177 ? -2.037 6.541 -12.789 1.00 91.31 177 PRO A O 1
ATOM 1451 N N . GLU A 1 178 ? -2.297 8.745 -13.154 1.00 91.44 178 GLU A N 1
ATOM 1452 C CA . GLU A 1 178 ? -3.738 8.736 -13.444 1.00 91.44 178 GLU A CA 1
ATOM 1453 C C . GLU A 1 178 ? -3.992 8.692 -14.968 1.00 91.44 178 GLU A C 1
ATOM 1455 O O . GLU A 1 178 ? -3.138 9.094 -15.766 1.00 91.44 178 GLU A O 1
ATOM 1460 N N . GLY A 1 179 ? -5.165 8.208 -15.386 1.00 85.94 179 GLY A N 1
ATOM 1461 C CA . GLY A 1 179 ? -5.622 8.215 -16.784 1.00 85.94 179 GLY A CA 1
ATOM 1462 C C . GLY A 1 179 ? -4.885 7.268 -17.741 1.00 85.94 179 GLY A C 1
ATOM 1463 O O . GLY A 1 179 ? -4.898 7.487 -18.957 1.00 85.94 179 GLY A O 1
ATOM 1464 N N . ILE A 1 180 ? -4.219 6.239 -17.214 1.00 84.81 180 ILE A N 1
ATOM 1465 C CA . ILE A 1 180 ? -3.497 5.217 -17.984 1.00 84.81 180 ILE A CA 1
ATOM 1466 C C .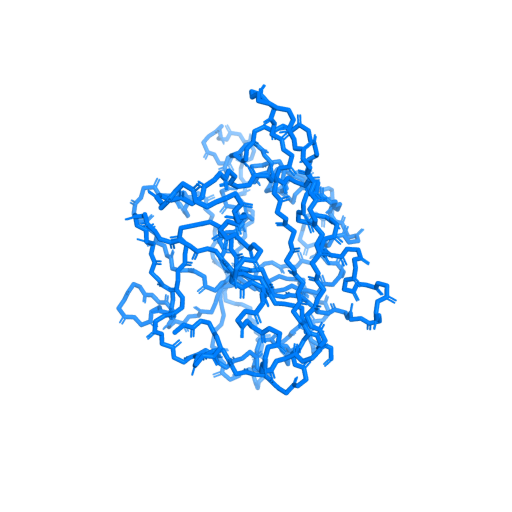 ILE A 1 180 ? -3.985 3.813 -17.620 1.00 84.81 180 ILE A C 1
ATOM 1468 O O . ILE A 1 180 ? -4.713 3.631 -16.646 1.00 84.81 180 ILE A O 1
ATOM 1472 N N . ASN A 1 181 ? -3.602 2.807 -18.415 1.00 81.44 181 ASN A N 1
ATOM 1473 C CA . ASN A 1 181 ? -4.018 1.430 -18.146 1.00 81.44 181 ASN A CA 1
ATOM 1474 C C . ASN A 1 181 ? -3.498 0.933 -16.768 1.00 81.44 181 ASN A C 1
ATOM 1476 O O . ASN A 1 181 ? -2.482 1.438 -16.277 1.00 81.44 181 ASN A O 1
ATOM 1480 N N . PRO A 1 182 ? -4.161 -0.062 -16.148 1.00 76.44 182 PRO A N 1
ATOM 1481 C CA . PRO A 1 182 ? -3.843 -0.494 -14.783 1.00 76.44 182 PRO A CA 1
ATOM 1482 C C . PRO A 1 182 ? -2.378 -0.922 -14.607 1.00 76.44 182 PRO A C 1
ATOM 1484 O O . PRO A 1 182 ? -1.685 -0.439 -13.712 1.00 76.44 182 PRO A O 1
ATOM 1487 N N . GLY A 1 183 ? -1.864 -1.741 -15.532 1.00 75.94 183 GLY A N 1
ATOM 1488 C CA . GLY A 1 183 ? -0.479 -2.217 -15.481 1.00 75.94 183 GLY A CA 1
ATOM 1489 C C . GLY A 1 183 ? 0.561 -1.091 -15.559 1.00 75.94 183 GLY A C 1
ATOM 1490 O O . GLY A 1 183 ? 1.567 -1.132 -14.855 1.00 75.94 183 GLY A O 1
ATOM 1491 N N . LEU A 1 184 ? 0.321 -0.042 -16.356 1.00 81.06 184 LEU A N 1
ATOM 1492 C CA . LEU A 1 184 ? 1.219 1.114 -16.414 1.00 81.06 184 LEU A CA 1
ATOM 1493 C C . LEU A 1 184 ? 1.086 2.016 -15.181 1.00 81.06 184 LEU A C 1
ATOM 1495 O O . LEU A 1 184 ? 2.077 2.631 -14.791 1.00 81.06 184 LEU A O 1
ATOM 1499 N N . ALA A 1 185 ? -0.090 2.094 -14.550 1.00 83.75 185 ALA A N 1
ATOM 1500 C CA . ALA A 1 185 ? -0.261 2.817 -13.287 1.00 83.75 185 ALA A CA 1
ATOM 1501 C C . ALA A 1 185 ? 0.540 2.157 -12.149 1.00 83.75 185 ALA A C 1
ATOM 1503 O O . ALA A 1 185 ? 1.195 2.850 -11.366 1.00 83.75 185 ALA A O 1
ATOM 1504 N N . GLU A 1 186 ? 0.556 0.822 -12.099 1.00 78.25 186 GLU A N 1
ATOM 1505 C CA . GLU A 1 186 ? 1.399 0.035 -11.190 1.00 78.25 186 GLU A CA 1
ATOM 1506 C C . GLU A 1 186 ? 2.893 0.249 -11.448 1.00 78.25 186 GLU A C 1
ATOM 1508 O O . GLU A 1 186 ? 3.634 0.681 -10.557 1.00 78.25 186 GLU A O 1
ATOM 1513 N N . MET A 1 187 ? 3.332 0.015 -12.689 1.00 79.88 187 MET A N 1
ATOM 1514 C CA . MET A 1 187 ? 4.731 0.204 -13.086 1.00 79.88 187 MET A CA 1
ATOM 1515 C C . MET A 1 187 ? 5.197 1.644 -12.869 1.00 79.88 187 MET A C 1
ATOM 1517 O O . MET A 1 187 ? 6.348 1.882 -12.511 1.00 79.88 187 MET A O 1
ATOM 1521 N N . GLY A 1 188 ? 4.311 2.617 -13.064 1.00 84.44 188 GLY A N 1
ATOM 1522 C CA . GLY A 1 188 ? 4.618 4.028 -12.920 1.00 84.44 188 GLY A CA 1
ATOM 1523 C C . GLY A 1 188 ? 5.034 4.421 -11.504 1.00 84.44 188 GLY A C 1
ATOM 1524 O O . GLY A 1 188 ? 6.045 5.104 -11.352 1.00 84.44 188 GLY A O 1
ATOM 1525 N N . LEU A 1 189 ? 4.329 3.950 -10.468 1.00 86.44 189 LEU A N 1
ATOM 1526 C CA . LEU A 1 189 ? 4.741 4.190 -9.079 1.00 86.44 189 LEU A CA 1
ATOM 1527 C C . LEU A 1 189 ? 6.028 3.427 -8.730 1.00 86.44 189 LEU A C 1
ATOM 1529 O O . LEU A 1 189 ? 6.908 3.976 -8.063 1.00 86.44 189 LEU A O 1
ATOM 1533 N N . SER A 1 190 ? 6.190 2.196 -9.228 1.00 84.81 190 SER A N 1
ATOM 1534 C CA . SER A 1 190 ? 7.452 1.457 -9.063 1.00 84.81 190 SER A CA 1
ATOM 1535 C C . SER A 1 190 ? 8.632 2.220 -9.678 1.00 84.81 190 SER A C 1
ATOM 1537 O O . SER A 1 190 ? 9.686 2.343 -9.055 1.00 84.81 190 SER A O 1
ATOM 1539 N N . ASN A 1 191 ? 8.434 2.823 -10.853 1.00 82.25 191 ASN A N 1
ATOM 1540 C CA . ASN A 1 191 ? 9.429 3.652 -11.530 1.00 82.25 191 ASN A CA 1
ATOM 1541 C C . ASN A 1 191 ? 9.712 4.958 -10.783 1.00 82.25 191 ASN A C 1
ATOM 1543 O O . ASN A 1 191 ? 10.877 5.353 -10.695 1.00 82.25 191 ASN A O 1
ATOM 1547 N N . GLN A 1 192 ? 8.686 5.621 -10.237 1.00 87.69 192 GLN A N 1
ATOM 1548 C CA . GLN A 1 192 ? 8.854 6.798 -9.376 1.00 87.69 192 GLN A CA 1
ATOM 1549 C C . GLN A 1 192 ? 9.718 6.458 -8.157 1.00 87.69 192 GLN A C 1
ATOM 1551 O O . GLN A 1 192 ? 10.662 7.187 -7.855 1.00 87.69 192 GLN A O 1
ATOM 1556 N N . TYR A 1 193 ? 9.452 5.325 -7.499 1.00 87.50 193 TYR A N 1
ATOM 1557 C CA . TYR A 1 193 ? 10.272 4.834 -6.396 1.00 87.50 193 TYR A CA 1
ATOM 1558 C C . TYR A 1 193 ? 11.703 4.544 -6.855 1.00 87.50 193 TYR A C 1
ATOM 1560 O O . TYR A 1 193 ? 12.638 5.154 -6.344 1.00 87.50 193 TYR A O 1
ATOM 1568 N N . ALA A 1 194 ? 11.892 3.656 -7.834 1.00 80.06 194 ALA A N 1
ATOM 1569 C CA . ALA A 1 194 ? 13.207 3.180 -8.261 1.00 80.06 194 ALA A CA 1
ATOM 1570 C C . ALA A 1 194 ? 14.131 4.320 -8.720 1.00 80.06 194 ALA A C 1
ATOM 1572 O O . ALA A 1 194 ? 15.297 4.368 -8.325 1.00 80.06 194 ALA A O 1
ATOM 1573 N N . ASN A 1 195 ? 13.589 5.276 -9.479 1.00 80.00 195 ASN A N 1
ATOM 1574 C CA . ASN A 1 195 ? 14.344 6.387 -10.061 1.00 80.00 195 ASN A CA 1
ATOM 1575 C C . ASN A 1 195 ? 14.364 7.649 -9.185 1.00 80.00 195 ASN A C 1
ATOM 1577 O O . ASN A 1 195 ? 14.933 8.665 -9.586 1.00 80.00 195 ASN A O 1
ATOM 1581 N N . SER A 1 196 ? 13.745 7.622 -8.001 1.00 86.62 196 SER A N 1
ATOM 1582 C CA . SER A 1 196 ? 13.708 8.795 -7.127 1.00 86.62 196 SER A CA 1
ATOM 1583 C C . SER A 1 196 ? 15.119 9.191 -6.672 1.00 86.62 1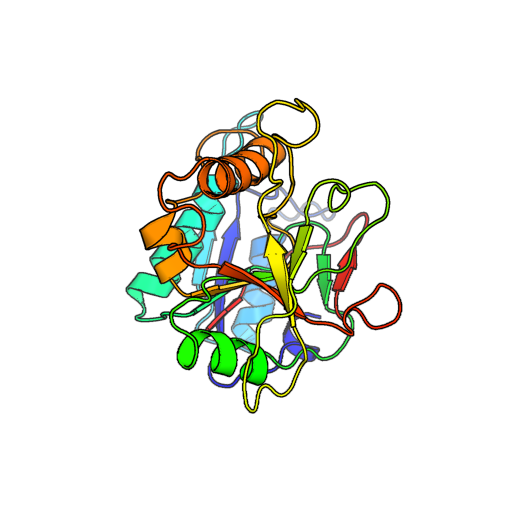96 SER A C 1
ATOM 1585 O O . SER A 1 196 ? 15.862 8.322 -6.194 1.00 86.62 196 SER A O 1
ATOM 1587 N N . PRO A 1 197 ? 15.469 10.495 -6.705 1.00 87.00 197 PRO A N 1
ATOM 1588 C CA . PRO A 1 197 ? 16.762 10.988 -6.230 1.00 87.00 197 PRO A CA 1
ATOM 1589 C C . PRO A 1 197 ? 16.963 10.788 -4.724 1.00 87.00 197 PRO A C 1
ATOM 1591 O O . PRO A 1 197 ? 18.090 10.882 -4.254 1.00 87.00 197 PRO A O 1
ATOM 1594 N N . LEU A 1 198 ? 15.896 10.482 -3.972 1.00 87.88 198 LEU A N 1
ATOM 1595 C CA . LEU A 1 198 ? 15.989 10.136 -2.553 1.00 87.88 198 LEU A CA 1
ATOM 1596 C C . LEU A 1 198 ? 16.774 8.842 -2.315 1.00 87.88 198 LEU A C 1
ATOM 1598 O O . LEU A 1 198 ? 17.225 8.619 -1.200 1.00 87.88 198 LEU A O 1
ATOM 1602 N N . GLY A 1 199 ? 16.924 7.980 -3.328 1.00 81.81 199 GLY A N 1
ATOM 1603 C CA . GLY A 1 199 ? 17.737 6.771 -3.209 1.00 81.81 199 GLY A CA 1
ATOM 1604 C C . GLY A 1 199 ? 17.378 5.933 -1.978 1.00 81.81 199 GLY A C 1
ATOM 1605 O O . GLY A 1 199 ? 16.217 5.586 -1.749 1.00 81.81 199 GLY A O 1
ATOM 1606 N N . GLU A 1 200 ? 18.396 5.628 -1.178 1.00 80.62 200 GLU A N 1
ATOM 1607 C CA . GLU A 1 200 ? 18.264 4.898 0.083 1.00 80.62 200 GLU A CA 1
ATOM 1608 C C . GLU A 1 200 ? 17.779 5.741 1.272 1.00 80.62 200 GLU A C 1
ATOM 1610 O O . GLU A 1 200 ? 17.356 5.157 2.272 1.00 80.62 200 GLU A O 1
ATOM 1615 N N . ASP A 1 201 ? 17.812 7.069 1.151 1.00 88.50 201 ASP A N 1
ATOM 1616 C CA . ASP A 1 201 ? 17.450 8.021 2.208 1.00 88.50 2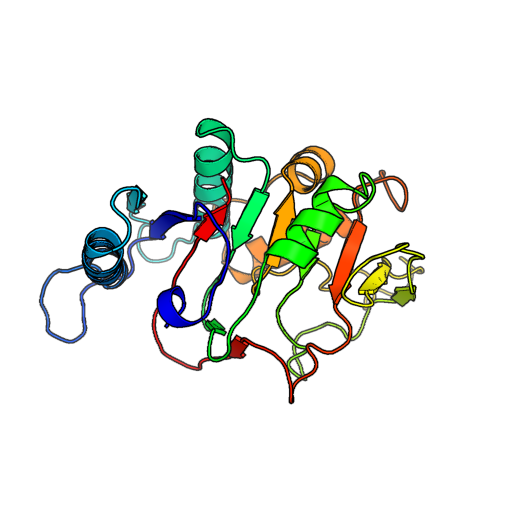01 ASP A CA 1
ATOM 1617 C C . ASP A 1 201 ? 15.932 8.259 2.297 1.00 88.50 201 ASP A C 1
ATOM 1619 O O . ASP A 1 201 ? 15.442 8.837 3.267 1.00 88.50 201 ASP A O 1
ATOM 1623 N N . GLY A 1 202 ? 15.170 7.826 1.288 1.00 91.25 202 GLY A N 1
ATOM 1624 C CA . GLY A 1 202 ? 13.710 7.899 1.300 1.00 91.25 202 GLY A CA 1
ATOM 1625 C C . GLY A 1 202 ? 13.029 6.704 1.994 1.00 91.25 202 GLY A C 1
ATOM 1626 O O . GLY A 1 202 ? 13.685 5.712 2.327 1.00 91.25 202 GLY A O 1
ATOM 1627 N N . PRO A 1 203 ? 11.695 6.764 2.185 1.00 94.75 203 PRO A N 1
ATOM 1628 C CA . PRO A 1 203 ? 10.933 5.694 2.821 1.00 94.75 203 PRO A CA 1
ATOM 1629 C C . PRO A 1 203 ? 11.089 4.333 2.124 1.00 94.75 203 PRO A C 1
ATOM 1631 O O . PRO A 1 203 ? 10.875 4.163 0.929 1.00 94.75 203 PRO A O 1
ATOM 1634 N N . GLN A 1 204 ? 11.447 3.322 2.896 1.00 92.06 204 GLN A N 1
ATOM 1635 C CA . GLN A 1 204 ? 11.798 1.989 2.437 1.00 92.06 204 GLN A CA 1
ATOM 1636 C C . GLN A 1 204 ? 10.560 1.108 2.268 1.00 92.06 204 GLN A C 1
ATOM 1638 O O . GLN A 1 204 ? 9.551 1.280 2.961 1.00 92.06 204 GLN A O 1
ATOM 1643 N N . ILE A 1 205 ? 10.691 0.129 1.370 1.00 89.88 205 ILE A N 1
ATOM 1644 C CA . ILE A 1 205 ? 9.716 -0.937 1.155 1.00 89.88 205 ILE A CA 1
ATOM 1645 C C . ILE A 1 205 ? 10.213 -2.188 1.872 1.00 89.88 205 ILE A C 1
ATOM 1647 O O . ILE A 1 205 ? 11.336 -2.645 1.630 1.00 89.88 205 ILE A O 1
ATOM 1651 N N . LEU A 1 206 ? 9.377 -2.747 2.740 1.00 89.62 206 LEU A N 1
ATOM 1652 C CA . LEU A 1 206 ? 9.651 -3.996 3.433 1.00 89.62 206 LEU A CA 1
ATOM 1653 C C . LEU A 1 206 ? 8.742 -5.126 2.952 1.00 89.62 206 LEU A C 1
ATOM 1655 O O . LEU A 1 206 ? 7.613 -4.915 2.514 1.00 89.62 206 LEU A O 1
ATOM 1659 N N . PHE A 1 207 ? 9.243 -6.342 3.108 1.00 85.88 207 PHE A N 1
ATOM 1660 C CA . PHE A 1 207 ? 8.546 -7.588 2.854 1.00 85.88 207 PHE A CA 1
ATOM 1661 C C . PHE A 1 207 ? 8.663 -8.497 4.090 1.00 85.88 207 PHE A C 1
ATOM 1663 O O . PHE A 1 207 ? 9.787 -8.812 4.490 1.00 85.88 207 PHE A O 1
ATOM 1670 N N . PRO A 1 208 ? 7.561 -8.902 4.743 1.00 84.69 208 PRO A N 1
ATOM 1671 C CA . PRO A 1 208 ? 7.621 -9.761 5.920 1.00 84.69 208 PRO A CA 1
ATOM 1672 C C . PRO A 1 208 ? 8.078 -11.177 5.545 1.00 84.69 208 PRO A C 1
ATOM 1674 O O . PRO A 1 208 ? 7.502 -11.830 4.675 1.00 84.69 208 PRO A O 1
ATOM 1677 N N . ILE A 1 209 ? 9.091 -11.686 6.242 1.00 77.31 209 ILE A N 1
ATOM 1678 C CA . ILE A 1 209 ? 9.523 -13.081 6.128 1.00 77.31 209 ILE A CA 1
ATOM 1679 C C . ILE A 1 209 ? 8.456 -13.973 6.763 1.00 77.31 209 ILE A C 1
ATOM 1681 O O . ILE A 1 209 ? 7.977 -13.699 7.864 1.00 77.31 209 ILE A O 1
ATOM 1685 N N . GLY A 1 210 ? 8.116 -15.070 6.085 1.00 66.56 210 GLY A N 1
ATOM 1686 C CA . GLY A 1 210 ? 7.087 -16.009 6.535 1.00 66.56 210 GLY A CA 1
ATOM 1687 C C . GLY A 1 210 ? 5.719 -15.813 5.878 1.00 66.56 210 GLY A C 1
ATOM 1688 O O . GLY A 1 210 ? 4.816 -16.589 6.167 1.00 66.56 210 GLY A O 1
ATOM 1689 N N . LEU A 1 211 ? 5.578 -14.853 4.955 1.00 64.56 211 LEU A N 1
ATOM 1690 C CA . LEU A 1 211 ? 4.433 -14.751 4.034 1.00 64.56 211 LEU A CA 1
ATOM 1691 C C . LEU A 1 211 ? 4.702 -15.441 2.680 1.00 64.56 211 LEU A C 1
ATOM 1693 O O . LEU A 1 211 ? 4.119 -15.079 1.663 1.00 64.56 211 LEU A O 1
ATOM 1697 N N . GLU A 1 212 ? 5.610 -16.420 2.635 1.00 56.22 212 GLU A N 1
ATOM 1698 C CA . GLU A 1 212 ? 5.899 -17.191 1.417 1.00 56.22 212 GLU A CA 1
ATOM 1699 C C . GLU A 1 212 ? 4.686 -18.038 0.991 1.00 56.22 212 GLU A C 1
ATOM 1701 O O . GLU A 1 212 ? 3.823 -18.316 1.815 1.00 56.22 212 GLU A O 1
ATOM 1706 N N . VAL A 1 213 ? 4.629 -18.476 -0.275 1.00 50.62 213 VAL A N 1
ATOM 1707 C CA . VAL A 1 213 ? 3.487 -19.128 -0.974 1.00 50.62 213 VAL A CA 1
ATOM 1708 C C . VAL A 1 213 ? 2.646 -20.102 -0.118 1.00 50.62 213 VAL A C 1
ATOM 1710 O O . VAL A 1 213 ? 1.437 -20.199 -0.283 1.00 50.62 213 VAL A O 1
ATOM 1713 N N . THR A 1 214 ? 3.251 -20.836 0.817 1.00 50.88 214 THR A N 1
ATOM 1714 C CA . THR A 1 214 ? 2.560 -21.810 1.686 1.00 50.88 214 THR A CA 1
ATOM 1715 C C . THR A 1 214 ? 1.861 -21.190 2.909 1.00 50.88 214 THR A C 1
ATOM 1717 O O . THR A 1 214 ? 0.941 -21.791 3.478 1.00 50.88 214 THR A O 1
ATOM 1720 N N . HIS A 1 215 ? 2.276 -19.990 3.314 1.00 55.09 215 HIS A N 1
ATOM 1721 C CA . HIS A 1 215 ? 1.857 -19.244 4.507 1.00 55.09 215 HIS A CA 1
ATOM 1722 C C . HIS A 1 215 ? 1.244 -17.876 4.198 1.00 55.09 215 HIS A C 1
ATOM 1724 O O . HIS A 1 215 ? 0.717 -17.233 5.105 1.00 55.09 215 HIS A O 1
ATOM 1730 N N . ALA A 1 216 ? 1.272 -17.464 2.933 1.00 62.44 216 ALA A N 1
ATOM 1731 C CA . ALA A 1 216 ? 0.718 -16.204 2.492 1.00 62.44 216 ALA A CA 1
ATOM 1732 C C . ALA A 1 216 ? -0.788 -16.102 2.796 1.00 62.44 216 ALA A C 1
ATOM 1734 O O . ALA A 1 216 ? -1.525 -17.078 2.618 1.00 62.44 216 ALA A O 1
ATOM 1735 N N . PRO A 1 217 ? -1.257 -14.942 3.276 1.00 68.94 217 PRO A N 1
ATOM 1736 C CA . PRO A 1 217 ? -2.648 -14.773 3.658 1.00 68.94 217 PRO A CA 1
ATOM 1737 C C . PRO A 1 217 ? -3.539 -14.462 2.451 1.00 68.94 217 PRO A C 1
ATOM 1739 O O . PRO A 1 217 ? -4.745 -14.701 2.520 1.00 68.94 217 PRO A O 1
ATOM 1742 N N . PHE A 1 218 ? -2.947 -13.995 1.348 1.00 72.62 218 PHE A N 1
ATOM 1743 C CA . PHE A 1 218 ? -3.634 -13.740 0.088 1.00 72.62 218 PHE A CA 1
ATOM 1744 C C . PHE A 1 218 ? -3.369 -14.843 -0.932 1.00 72.62 218 PHE A C 1
ATOM 1746 O O . PHE A 1 218 ? -2.279 -15.409 -0.917 1.00 72.62 218 PHE A O 1
ATOM 1753 N N . ASP A 1 219 ? -4.327 -15.093 -1.826 1.00 66.06 219 ASP A N 1
ATOM 1754 C CA . ASP A 1 219 ? -4.144 -15.882 -3.050 1.00 66.06 219 ASP A CA 1
ATOM 1755 C C . ASP A 1 219 ? -4.572 -15.098 -4.292 1.00 66.06 219 ASP A C 1
ATOM 1757 O O . ASP A 1 219 ? -5.489 -14.277 -4.203 1.00 66.06 219 ASP A O 1
ATOM 1761 N N . HIS A 1 220 ? -3.899 -15.348 -5.422 1.00 63.59 220 HIS A N 1
ATOM 1762 C CA . HIS A 1 220 ? -4.239 -14.732 -6.700 1.00 63.59 220 HIS A CA 1
ATOM 1763 C C . HIS A 1 220 ? -5.463 -15.445 -7.284 1.00 63.59 220 HIS A C 1
ATOM 1765 O O . HIS A 1 220 ? -5.380 -16.524 -7.878 1.00 63.59 220 HIS A O 1
ATOM 1771 N N . MET A 1 221 ? -6.623 -14.840 -7.093 1.00 57.12 221 MET A N 1
ATOM 1772 C CA . MET A 1 221 ? -7.903 -15.291 -7.590 1.00 57.12 221 MET A CA 1
ATOM 1773 C C . MET A 1 221 ? -8.012 -14.991 -9.071 1.00 57.12 221 MET A C 1
ATOM 1775 O O . MET A 1 221 ? -8.322 -13.880 -9.463 1.00 57.12 221 MET A O 1
ATOM 1779 N N . VAL A 1 222 ? -7.852 -16.005 -9.915 1.00 41.88 222 VAL A N 1
ATOM 1780 C CA . VAL A 1 222 ? -8.347 -15.902 -11.289 1.00 41.88 222 VAL A CA 1
ATOM 1781 C C . VAL A 1 222 ? -9.886 -15.890 -11.225 1.00 41.88 222 VAL A C 1
ATOM 1783 O O . VAL A 1 222 ? -10.515 -16.950 -11.210 1.00 41.88 222 VAL A O 1
ATOM 1786 N N . GLY A 1 223 ? -10.487 -14.695 -11.131 1.00 33.31 223 GLY A N 1
ATOM 1787 C CA . GLY A 1 223 ? -11.902 -14.444 -11.429 1.00 33.31 223 GLY A CA 1
ATOM 1788 C C . GLY A 1 223 ? -12.921 -14.347 -10.280 1.00 33.31 223 GLY A C 1
ATOM 1789 O O . GLY A 1 223 ? -14.001 -14.916 -10.445 1.00 33.31 223 GLY A O 1
ATOM 1790 N N . ARG A 1 224 ? -12.665 -13.633 -9.161 1.00 32.12 224 ARG A N 1
ATOM 1791 C CA . ARG A 1 224 ? -13.722 -13.196 -8.196 1.00 32.12 224 ARG A CA 1
ATOM 1792 C C . ARG A 1 224 ? -13.373 -11.900 -7.406 1.00 32.12 224 ARG A C 1
ATOM 1794 O O . ARG A 1 224 ? -12.462 -11.950 -6.595 1.00 32.12 224 ARG A O 1
ATOM 1801 N N . ALA A 1 225 ? -14.179 -10.837 -7.581 1.00 34.41 225 ALA A N 1
ATOM 1802 C CA . ALA A 1 225 ? -14.610 -9.736 -6.670 1.00 34.41 225 ALA A CA 1
ATOM 1803 C C . ALA A 1 225 ? -13.653 -9.032 -5.648 1.00 34.41 225 ALA A C 1
ATOM 1805 O O . ALA A 1 225 ? -13.124 -9.673 -4.741 1.00 34.41 225 ALA A O 1
ATOM 1806 N N . HIS A 1 226 ? -13.591 -7.681 -5.682 1.00 40.59 226 HIS A N 1
ATOM 1807 C CA . HIS A 1 226 ? -12.581 -6.782 -5.048 1.00 40.59 226 HIS A CA 1
ATOM 1808 C C . HIS A 1 226 ? -12.967 -6.122 -3.691 1.00 40.59 226 HIS A C 1
ATOM 1810 O O . HIS A 1 226 ? -14.148 -5.907 -3.423 1.00 40.59 226 HIS A O 1
ATOM 1816 N N . HIS A 1 227 ? -11.979 -5.736 -2.853 1.00 40.09 227 HIS A N 1
ATOM 1817 C CA . HIS A 1 227 ? -12.157 -5.039 -1.552 1.00 40.09 227 HIS A CA 1
ATOM 1818 C C . HIS A 1 227 ? -11.011 -4.044 -1.256 1.00 40.09 227 HIS A C 1
ATOM 1820 O O . HIS A 1 227 ? -9.894 -4.316 -1.644 1.00 40.09 227 HIS A O 1
ATOM 1826 N N . TYR A 1 228 ? -11.241 -2.964 -0.491 1.00 35.62 228 TYR A N 1
ATOM 1827 C CA . TYR A 1 228 ? -10.214 -1.992 -0.042 1.00 35.62 228 TYR A CA 1
ATOM 1828 C C . TYR A 1 228 ? -10.462 -1.564 1.423 1.00 35.62 228 TYR A C 1
ATOM 1830 O O . TYR A 1 228 ? -11.626 -1.417 1.800 1.00 35.62 228 TYR A O 1
ATOM 1838 N N . ALA A 1 229 ? -9.428 -1.320 2.255 1.00 32.53 229 ALA A N 1
ATOM 1839 C CA . ALA A 1 229 ? -9.607 -0.893 3.661 1.00 32.53 229 ALA A CA 1
ATOM 1840 C C . ALA A 1 229 ? -8.599 0.184 4.136 1.00 32.53 229 ALA A C 1
ATOM 1842 O O . ALA A 1 229 ? -7.398 -0.043 4.195 1.00 32.53 229 ALA A O 1
ATOM 1843 N N . ALA A 1 230 ? -9.075 1.351 4.566 1.00 29.50 230 ALA A N 1
ATOM 1844 C CA . ALA A 1 230 ? -8.268 2.373 5.239 1.00 29.50 230 ALA A CA 1
ATOM 1845 C C . ALA A 1 230 ? -8.134 2.089 6.755 1.00 29.50 230 ALA A C 1
ATOM 1847 O O . ALA A 1 230 ? -9.004 1.475 7.377 1.00 29.50 230 ALA A O 1
ATOM 1848 N N . LEU A 1 231 ? -7.023 2.519 7.364 1.00 31.02 231 LEU A N 1
ATOM 1849 C CA . LEU A 1 231 ? -6.709 2.249 8.775 1.00 31.02 231 LEU A CA 1
ATOM 1850 C C . LEU A 1 231 ? -6.665 3.572 9.554 1.00 31.02 231 LEU A C 1
ATOM 1852 O O . LEU A 1 231 ? -5.821 4.416 9.251 1.00 31.02 231 LEU A O 1
ATOM 1856 N N . GLY A 1 232 ? -7.552 3.741 10.542 1.00 30.98 232 GLY A N 1
ATOM 1857 C CA . GLY A 1 232 ? -7.677 4.950 11.373 1.00 30.98 232 GLY A CA 1
ATOM 1858 C C . GLY A 1 232 ? -7.421 4.692 12.848 1.00 30.98 232 GLY A C 1
ATOM 1859 O O . GLY A 1 232 ? -7.881 3.650 13.360 1.00 30.98 232 GLY A O 1
#

Radius of gyration: 17.4 Å; chains: 1; bounding box: 53×36×42 Å

Secondary structure (DSSP, 8-state):
-HHHHEE-SSEE-EEEES---B-TTS---BHHHHHHHHHHTT-TT-EEEE--PPTT---HHHHHHHHHHHHHHTT-SEEEE--TTEEE-S-EE-HHHHHHHHH-TTEEEEE-S---TTSS-TT-EEE----TT-SS-EEEEEPPS-TTSTTTTT---S-SSSEEEEHHHHHHH-PPPPSS-HHHHHHHHHHHHHT-TTGGGSPEEEEETT-STTT-SEEE-TT-----EEE-

pLDDT: mean 73.86, std 16.47, range [29.5, 96.44]

Foldseek 3Di:
DCVVAEDDPPWAFEEEEQCCADPPVRDRQRLSNVVQVVVCVVHVRYHYDYHDDPPPWDWLLVRVVVRVVVLVVVVFQKWKFADPQKDFQHHDYCVLVVVCVVVPVLAFKEAQAADDVVPAQPQWDWDFDPDPPRPFTKTWTAQHPDPPDPSSLQHLLFASHIMMGGVQLCVQQNTFDTTDDRVCSSSVSVNSVNVRPCHSVGHIYIYTPQCYPVRRRMDRHPDDDTTTITDD

Sequence (232 aa):
MLRDHLKYPNLHYHVADDGSGETDDGTNRWHCGVLVEEIAQFYPEVTYHEMPTPPGRFDTGGNINKAIRAAQANGCNHYFLDFDDWALFRDLDLRPHVDVLDNYPQVGFIRLSYHVPGHGMLSCGFQCPRLENARYMYLRLIRSWSLANPWETDAYLVSTQPYIAHTRFHEAYGMHPEGINPGLAEMGLSNQYANSPLGEDGPQILFPIGLEVTHAPFDHMVGRAHHYAALG